Protein AF-A0A9N8VFS1-F1 (afdb_monomer_lite)

Secondary structure (DSSP, 8-state):
--B-SPPPPSS-TTTTTTTS-HHHHIIIIIIIIHHHHHHHHHHTTTSSHHHHS-BHHHHHHTGGGS-HHHHHHIIIIIHHHHHHHHHHHT------HHHHHHHHTTS-HHHHHHHHHHHSSHHHHHHHHHHHHTT--S-------S-HHHHHHHHHS-----PPPPPPPPP------PPPPPPS-PPEEEEEEEEEEEE-TTSSEEEEEEEEPPPB--TTSPPB--EEEEETTSHHHHHHHHSSS-SS-TT-EEEEEES--SEE-TTS-EEEE-TT-TT-EEEE-

pLDDT: mean 72.15, std 20.41, range [25.02, 94.31]

Sequence (285 aa):
MNNYQRIKLPYELNELEWVISFKTMYYHYNILHKNYEVKLLETLRGTEIMEQFPTLENLMENLEKLPEEIKDDVRFFGGGLINHNFFFAHLAKFESEQKERERAEKISPDLLNLIQEKFGSLEKLKKELVKSALKVQHAYYLDYGANRKEYVEKLLDISVKKNGLPPEKPEKLNDGLDDPKPVPGDKKVEKVAYIGMAYDETGKISKYATFSTPFLDVPGEPPSIRVFRVDKNHPRIKELLSEGKGKLKEGKKFTIRYGKVDKKSEKGIFNVLNENNSELEIKEV

Organism: NCBI:txid60492

Structure (mmCIF, N/CA/C/O backbone):
data_AF-A0A9N8VFS1-F1
#
_entry.id   AF-A0A9N8VFS1-F1
#
loop_
_atom_site.group_PDB
_atom_site.id
_atom_site.type_symbol
_atom_site.label_atom_id
_atom_site.label_alt_id
_atom_site.label_comp_id
_atom_site.label_asym_id
_atom_site.label_entity_id
_atom_site.label_seq_id
_atom_site.pdbx_PDB_ins_code
_atom_site.Cartn_x
_atom_site.Cartn_y
_atom_site.Cartn_z
_atom_site.occupancy
_atom_site.B_iso_or_equiv
_atom_site.auth_seq_id
_atom_site.auth_comp_id
_atom_site.auth_asym_id
_atom_site.auth_atom_id
_atom_site.pdbx_PDB_model_num
ATOM 1 N N . MET A 1 1 ? 20.723 -12.258 -3.726 1.00 47.56 1 MET A N 1
ATOM 2 C CA . MET A 1 1 ? 19.265 -12.508 -3.751 1.00 47.56 1 MET A CA 1
ATOM 3 C C . MET A 1 1 ? 18.641 -11.306 -4.415 1.00 47.56 1 MET A C 1
ATOM 5 O O . MET A 1 1 ? 18.834 -10.212 -3.898 1.00 47.56 1 MET A O 1
ATOM 9 N N . ASN A 1 2 ? 17.972 -11.501 -5.549 1.00 58.84 2 ASN A N 1
ATOM 10 C CA . ASN A 1 2 ? 17.364 -10.385 -6.257 1.00 58.84 2 ASN A CA 1
ATOM 11 C C . ASN A 1 2 ? 16.065 -9.986 -5.550 1.00 58.84 2 ASN A C 1
ATOM 13 O O . ASN A 1 2 ? 15.218 -10.851 -5.333 1.00 58.84 2 ASN A O 1
ATOM 17 N N . ASN A 1 3 ? 15.921 -8.725 -5.136 1.00 80.50 3 ASN A N 1
ATOM 18 C CA . ASN A 1 3 ? 14.786 -8.282 -4.313 1.00 80.50 3 ASN A CA 1
ATOM 19 C C . ASN A 1 3 ? 13.897 -7.294 -5.081 1.00 80.50 3 ASN A C 1
ATOM 21 O O . ASN A 1 3 ? 14.000 -6.084 -4.900 1.00 80.50 3 ASN A O 1
ATOM 25 N N . TYR A 1 4 ? 13.030 -7.844 -5.935 1.00 91.75 4 TYR A N 1
ATOM 26 C CA . TYR A 1 4 ? 12.049 -7.128 -6.764 1.00 91.75 4 TYR A CA 1
ATOM 27 C C . TYR A 1 4 ? 10.620 -7.472 -6.350 1.00 91.75 4 TYR A C 1
ATOM 29 O O . TYR A 1 4 ? 9.780 -7.820 -7.175 1.00 91.75 4 TYR A O 1
ATOM 37 N N . GLN A 1 5 ? 10.373 -7.449 -5.046 1.00 90.12 5 GLN A N 1
ATOM 38 C CA . GLN A 1 5 ? 9.119 -7.916 -4.477 1.00 90.12 5 GLN A CA 1
ATOM 39 C C . GLN A 1 5 ? 8.530 -6.908 -3.505 1.00 90.12 5 GLN A C 1
ATOM 41 O O . GLN A 1 5 ? 9.212 -6.032 -2.956 1.00 90.12 5 GLN A O 1
ATOM 46 N N . ARG A 1 6 ? 7.235 -7.065 -3.274 1.00 90.88 6 ARG A N 1
A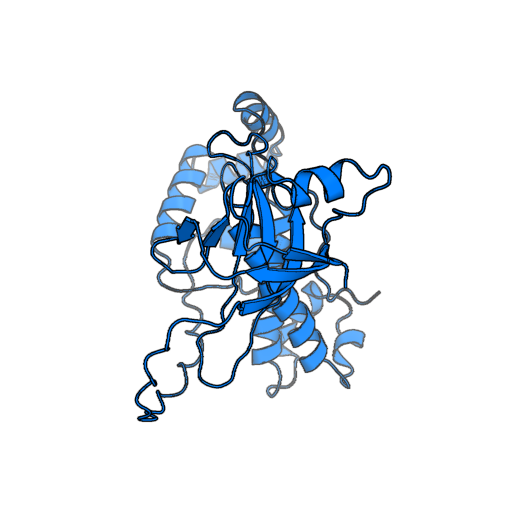TOM 47 C CA . ARG A 1 6 ? 6.522 -6.310 -2.249 1.00 90.88 6 ARG A CA 1
ATOM 48 C C . ARG A 1 6 ? 6.973 -6.751 -0.872 1.00 90.88 6 ARG A C 1
ATOM 50 O O . ARG A 1 6 ? 7.144 -7.943 -0.614 1.00 90.88 6 ARG A O 1
ATOM 57 N N . ILE A 1 7 ? 7.079 -5.803 0.049 1.00 92.06 7 ILE A N 1
ATOM 58 C CA . ILE A 1 7 ? 7.273 -6.147 1.454 1.00 92.06 7 ILE A CA 1
ATOM 59 C C . ILE A 1 7 ? 6.057 -6.898 1.990 1.00 92.06 7 ILE A C 1
ATOM 61 O O . ILE A 1 7 ? 4.910 -6.638 1.606 1.00 92.06 7 ILE A O 1
ATOM 65 N N . LYS A 1 8 ? 6.302 -7.793 2.944 1.00 89.38 8 LYS A N 1
ATOM 66 C CA . LYS A 1 8 ? 5.242 -8.302 3.810 1.00 89.38 8 LYS A CA 1
ATOM 67 C C . LYS A 1 8 ? 4.780 -7.165 4.723 1.00 89.38 8 LYS A C 1
ATOM 69 O O . LYS A 1 8 ? 5.616 -6.475 5.304 1.00 89.38 8 LYS A O 1
ATOM 74 N N . LEU A 1 9 ? 3.466 -6.979 4.851 1.00 85.44 9 LEU A N 1
ATOM 75 C CA . LEU A 1 9 ? 2.935 -5.992 5.789 1.00 85.44 9 LEU A CA 1
ATOM 76 C C . LEU A 1 9 ? 3.346 -6.348 7.230 1.00 85.44 9 LEU A C 1
ATOM 78 O O . LEU A 1 9 ? 3.260 -7.521 7.607 1.00 85.44 9 LEU A O 1
ATOM 82 N N . PRO A 1 10 ? 3.774 -5.363 8.042 1.00 86.44 10 PRO A N 1
ATOM 83 C CA . PRO A 1 10 ? 4.085 -5.579 9.454 1.00 86.44 10 PRO A CA 1
ATOM 84 C C . PRO A 1 10 ? 2.832 -5.592 10.352 1.00 86.44 10 PRO A C 1
ATOM 86 O O . PRO A 1 10 ? 2.957 -5.721 11.567 1.00 86.44 10 PRO A O 1
ATOM 89 N N . TYR A 1 11 ? 1.647 -5.447 9.759 1.00 82.56 11 TYR A N 1
ATOM 90 C CA . TYR A 1 11 ? 0.334 -5.390 10.400 1.00 82.56 11 TYR A CA 1
ATOM 91 C C . TYR A 1 11 ? -0.722 -6.028 9.485 1.00 82.56 11 TYR A C 1
ATOM 93 O O . TYR A 1 11 ? -0.504 -6.186 8.279 1.00 82.56 11 TYR A O 1
ATOM 101 N N . GLU A 1 12 ? -1.879 -6.371 10.043 1.00 79.19 12 GLU A N 1
ATOM 102 C CA . GLU A 1 12 ? -3.016 -6.879 9.269 1.00 79.19 12 GLU A CA 1
ATOM 103 C C . GLU A 1 12 ? -3.724 -5.747 8.504 1.00 79.19 12 GLU A C 1
ATOM 105 O O . GLU A 1 12 ? -3.691 -4.576 8.890 1.00 79.19 12 GLU A O 1
ATOM 110 N N . LEU A 1 13 ? -4.411 -6.083 7.408 1.00 70.50 13 LEU A N 1
ATOM 111 C CA . LEU A 1 13 ? -5.040 -5.096 6.511 1.00 70.50 13 LEU A CA 1
ATOM 112 C C . LEU A 1 13 ? -6.089 -4.200 7.192 1.00 70.50 13 LEU A C 1
ATOM 114 O O . LEU A 1 13 ? -6.367 -3.110 6.697 1.00 70.50 13 LEU A O 1
ATOM 118 N N . ASN A 1 14 ? -6.688 -4.657 8.291 1.00 71.81 14 ASN A N 1
ATOM 119 C CA . ASN A 1 14 ? -7.694 -3.927 9.064 1.00 71.81 14 ASN A CA 1
ATOM 120 C C . ASN A 1 14 ? -7.114 -3.187 10.282 1.00 71.81 14 ASN A C 1
ATOM 122 O O . ASN A 1 14 ? -7.846 -2.459 10.947 1.00 71.81 14 ASN A O 1
ATOM 126 N N . GLU A 1 15 ? -5.823 -3.329 10.596 1.00 77.69 15 GLU A N 1
ATOM 127 C CA . GLU A 1 15 ? -5.232 -2.667 11.770 1.00 77.69 15 GLU A CA 1
ATOM 128 C C . GLU A 1 15 ? -5.106 -1.142 11.604 1.00 77.69 15 GLU A C 1
ATOM 130 O O . GLU A 1 15 ? -4.845 -0.436 12.578 1.00 77.69 15 GLU A O 1
ATOM 135 N N . LEU A 1 16 ? -5.341 -0.613 10.398 1.00 78.31 16 LEU A N 1
ATOM 136 C CA . LEU A 1 16 ? -5.342 0.824 10.113 1.00 78.31 16 LEU A CA 1
ATOM 137 C C . LEU A 1 16 ? -6.749 1.442 10.015 1.00 78.31 16 LEU A C 1
ATOM 139 O O . LEU A 1 16 ? -6.833 2.636 9.739 1.00 78.31 16 LEU A O 1
ATOM 143 N N . GLU A 1 17 ? -7.833 0.688 10.268 1.00 69.50 17 GLU A N 1
ATOM 144 C CA . GLU A 1 17 ? -9.234 1.083 9.980 1.00 69.50 17 GLU A CA 1
ATOM 145 C C . GLU A 1 17 ? -9.625 2.463 10.527 1.00 69.50 17 GLU A C 1
ATOM 147 O O . GLU A 1 17 ? -10.426 3.170 9.920 1.00 69.50 17 GLU A O 1
ATOM 152 N N . TRP A 1 18 ? -9.034 2.874 11.653 1.00 73.88 18 TRP A N 1
ATOM 153 C CA . TRP A 1 18 ? -9.318 4.168 12.276 1.00 73.88 18 TRP A CA 1
ATOM 154 C C . TRP A 1 18 ? -8.910 5.373 11.412 1.00 73.88 18 TRP A C 1
ATOM 156 O O . TRP A 1 18 ? -9.464 6.458 11.569 1.00 73.88 18 TRP A O 1
ATOM 166 N N . VAL A 1 19 ? -7.959 5.184 10.491 1.00 75.38 19 VAL A N 1
ATOM 167 C CA . VAL A 1 19 ? -7.422 6.233 9.607 1.00 75.38 19 VAL A CA 1
ATOM 168 C C . VAL A 1 19 ? -7.561 5.854 8.129 1.00 75.38 19 VAL A C 1
ATOM 170 O O . VAL A 1 19 ? -7.865 6.705 7.294 1.00 75.38 19 VAL A O 1
ATOM 173 N N . ILE A 1 20 ? -7.359 4.580 7.787 1.00 75.06 20 ILE A N 1
ATOM 174 C CA . ILE A 1 20 ? -7.422 4.046 6.425 1.00 75.06 20 ILE A CA 1
ATOM 175 C C . ILE A 1 20 ? -8.312 2.807 6.431 1.00 75.06 20 ILE A C 1
ATOM 177 O O . ILE A 1 20 ? -7.970 1.794 7.032 1.00 75.06 20 ILE A O 1
ATOM 181 N N . SER A 1 21 ? -9.431 2.865 5.706 1.00 70.94 21 SER A N 1
ATOM 182 C CA . SER A 1 21 ? -10.356 1.728 5.638 1.00 70.94 21 SER A CA 1
ATOM 183 C C . SER A 1 21 ? -9.695 0.463 5.079 1.00 70.94 21 SER A C 1
ATOM 185 O O . SER A 1 21 ? -8.891 0.528 4.141 1.00 70.94 21 SER A O 1
ATOM 187 N N . PHE A 1 22 ? -10.135 -0.700 5.553 1.00 70.38 22 PHE A N 1
ATOM 188 C CA . PHE A 1 22 ? -9.735 -2.018 5.070 1.00 70.38 22 PHE A CA 1
ATOM 189 C C . PHE A 1 22 ? -9.937 -2.137 3.565 1.00 70.38 22 PHE A C 1
ATOM 191 O O . PHE A 1 22 ? -9.098 -2.697 2.867 1.00 70.38 22 PHE A O 1
ATOM 198 N N . LYS A 1 23 ? -11.032 -1.573 3.033 1.00 60.06 23 LYS A N 1
ATOM 199 C CA . LYS A 1 23 ? -11.277 -1.556 1.586 1.00 60.06 23 LYS A CA 1
ATOM 200 C C . LYS A 1 23 ? -10.118 -0.871 0.864 1.00 60.06 23 LYS A C 1
ATOM 202 O O . LYS A 1 23 ? -9.595 -1.431 -0.095 1.00 60.06 23 LYS A O 1
ATOM 207 N N . THR A 1 24 ? -9.715 0.313 1.323 1.00 75.50 24 THR A N 1
ATOM 208 C CA . THR A 1 24 ? -8.565 1.029 0.761 1.00 75.50 24 THR A CA 1
ATOM 209 C C . THR A 1 24 ? -7.305 0.184 0.879 1.00 75.50 24 THR A C 1
ATOM 211 O O . THR A 1 24 ? -6.662 -0.043 -0.138 1.00 75.50 24 THR A O 1
ATOM 214 N N . MET A 1 25 ? -7.002 -0.364 2.058 1.00 81.50 25 MET A N 1
ATOM 215 C CA . MET A 1 25 ? -5.817 -1.206 2.269 1.00 81.50 25 MET A CA 1
ATOM 216 C C . MET A 1 25 ? -5.791 -2.439 1.363 1.00 81.50 25 MET A C 1
ATOM 218 O O . MET A 1 25 ? -4.762 -2.744 0.763 1.00 81.50 25 MET A O 1
ATOM 222 N N . TYR A 1 26 ? -6.928 -3.112 1.191 1.00 74.00 26 TYR A N 1
ATOM 223 C CA . TYR A 1 26 ? -7.058 -4.261 0.306 1.00 74.00 26 TYR A CA 1
ATOM 224 C C . TYR A 1 26 ? -6.751 -3.886 -1.148 1.00 74.00 26 TYR A C 1
ATOM 226 O O . TYR A 1 26 ? -5.912 -4.527 -1.776 1.00 74.00 26 TYR A O 1
ATOM 234 N N . TYR A 1 27 ? -7.380 -2.838 -1.694 1.00 71.12 27 TYR A N 1
ATOM 235 C CA . TYR A 1 27 ? -7.100 -2.411 -3.072 1.00 71.12 27 TYR A CA 1
ATOM 236 C C . TYR A 1 27 ? -5.666 -1.900 -3.229 1.00 71.12 27 TYR A C 1
ATOM 238 O O . TYR A 1 27 ? -4.985 -2.235 -4.198 1.00 71.12 27 TYR A O 1
ATOM 246 N N . HIS A 1 28 ? -5.187 -1.116 -2.269 1.00 83.62 28 HIS A N 1
ATOM 247 C CA . HIS A 1 28 ? -3.886 -0.465 -2.338 1.00 83.62 28 HIS A CA 1
ATOM 248 C C . HIS A 1 28 ? -2.743 -1.482 -2.257 1.00 83.62 28 HIS A C 1
ATOM 250 O O . HIS A 1 28 ? -1.837 -1.447 -3.087 1.00 83.62 28 HIS A O 1
ATOM 256 N N . TYR A 1 29 ? -2.818 -2.442 -1.331 1.00 80.50 29 TYR A N 1
ATOM 257 C CA . TYR A 1 29 ? -1.792 -3.470 -1.163 1.00 80.50 29 TYR A CA 1
ATOM 258 C C . TYR A 1 29 ? -1.999 -4.687 -2.078 1.00 80.50 29 TYR A C 1
ATOM 260 O O . TYR A 1 29 ? -1.079 -5.078 -2.792 1.00 80.50 29 TYR A O 1
ATOM 268 N N . ASN A 1 30 ? -3.178 -5.316 -2.106 1.00 68.31 30 ASN A N 1
ATOM 269 C CA . ASN A 1 30 ? -3.348 -6.584 -2.836 1.00 68.31 30 ASN A CA 1
ATOM 270 C C . ASN A 1 30 ? -3.502 -6.415 -4.348 1.00 68.31 30 ASN A C 1
ATOM 272 O O . ASN A 1 30 ? -3.210 -7.363 -5.078 1.00 68.31 30 ASN A O 1
ATOM 276 N N . ILE A 1 31 ? -3.952 -5.244 -4.811 1.00 75.25 31 ILE A N 1
ATOM 277 C CA . ILE A 1 31 ? -4.207 -4.988 -6.233 1.00 75.25 31 ILE A CA 1
ATOM 278 C C . ILE A 1 31 ? -3.153 -4.045 -6.812 1.00 75.25 31 ILE A C 1
ATOM 280 O O . ILE A 1 31 ? -2.355 -4.480 -7.638 1.00 75.25 31 ILE A O 1
ATOM 284 N N . LEU A 1 32 ? -3.099 -2.786 -6.365 1.00 76.25 32 LEU A N 1
ATOM 285 C CA . LEU A 1 32 ? -2.216 -1.776 -6.965 1.00 76.25 32 LEU A CA 1
ATOM 286 C C . LEU A 1 32 ? -0.739 -2.108 -6.750 1.00 76.25 32 LEU A C 1
ATOM 288 O O . LEU A 1 32 ? 0.010 -2.233 -7.716 1.00 76.25 32 LEU A O 1
ATOM 292 N N . HIS A 1 33 ? -0.334 -2.329 -5.499 1.00 86.19 33 HIS A N 1
ATOM 293 C CA . HIS A 1 33 ? 1.044 -2.687 -5.183 1.00 86.19 33 HIS A CA 1
ATOM 294 C C . HIS A 1 33 ? 1.459 -3.971 -5.918 1.00 86.19 33 HIS A C 1
ATOM 296 O O . HIS A 1 33 ? 2.532 -4.011 -6.518 1.00 86.19 33 HIS A O 1
ATOM 302 N N . LYS A 1 34 ? 0.594 -5.003 -5.936 1.00 79.56 34 LYS A N 1
ATOM 303 C CA . LYS A 1 34 ? 0.847 -6.266 -6.660 1.00 79.56 34 LYS A CA 1
ATOM 304 C C . LYS A 1 34 ? 1.037 -6.055 -8.154 1.00 79.56 34 LYS A C 1
ATOM 306 O O . LYS A 1 34 ? 1.892 -6.698 -8.753 1.00 79.56 34 LYS A O 1
ATOM 311 N N . ASN A 1 35 ? 0.242 -5.175 -8.752 1.00 75.81 35 ASN A N 1
ATOM 312 C CA . ASN A 1 35 ? 0.361 -4.872 -10.167 1.00 75.81 35 ASN A CA 1
ATOM 313 C C . ASN A 1 35 ? 1.732 -4.266 -10.494 1.00 75.81 35 ASN A C 1
ATOM 315 O O . ASN A 1 35 ? 2.333 -4.680 -11.476 1.00 75.81 35 ASN A O 1
ATOM 319 N N . TYR A 1 36 ? 2.256 -3.364 -9.655 1.00 84.44 36 TYR A N 1
ATOM 320 C CA . TYR A 1 36 ? 3.605 -2.815 -9.837 1.00 84.44 36 TYR A CA 1
ATOM 321 C C . TYR A 1 36 ? 4.689 -3.901 -9.820 1.00 84.44 36 TYR A C 1
ATOM 323 O O . TYR A 1 36 ? 5.529 -3.934 -10.711 1.00 84.44 36 TYR A O 1
ATOM 331 N N . GLU A 1 37 ? 4.631 -4.825 -8.860 1.00 88.62 37 GLU A N 1
ATOM 3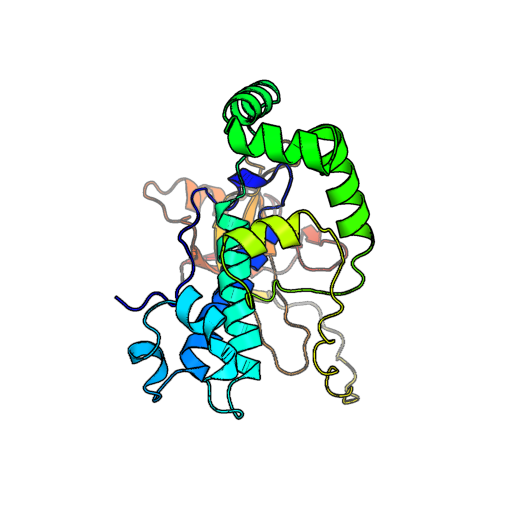32 C CA . GLU A 1 37 ? 5.545 -5.975 -8.783 1.00 88.62 37 GLU A CA 1
ATOM 333 C C . GLU A 1 37 ? 5.471 -6.863 -10.031 1.00 88.62 37 GLU A C 1
ATOM 335 O O . GLU A 1 37 ? 6.490 -7.127 -10.666 1.00 88.62 37 GLU A O 1
ATOM 340 N N . VAL A 1 38 ? 4.266 -7.297 -10.414 1.00 85.19 38 VAL A N 1
ATOM 341 C CA . VAL A 1 38 ? 4.074 -8.184 -11.571 1.00 85.19 38 VAL A CA 1
ATOM 342 C C . VAL A 1 38 ? 4.543 -7.512 -12.856 1.00 85.19 38 VAL A C 1
ATOM 344 O O . VAL A 1 38 ? 5.277 -8.128 -13.625 1.00 85.19 38 VAL A O 1
ATOM 347 N N . LYS A 1 39 ? 4.156 -6.252 -13.075 1.00 86.88 39 LYS A N 1
ATOM 348 C CA . LYS A 1 39 ? 4.501 -5.517 -14.291 1.00 86.88 39 LYS A CA 1
ATOM 349 C C . LYS A 1 39 ? 5.992 -5.232 -14.387 1.00 86.88 39 LYS A C 1
ATOM 351 O O . LYS A 1 39 ? 6.557 -5.444 -15.450 1.00 86.88 39 LYS A O 1
ATOM 356 N N . LEU A 1 40 ? 6.648 -4.875 -13.281 1.00 93.50 40 LEU A N 1
ATOM 357 C CA . LEU A 1 40 ? 8.102 -4.725 -13.263 1.00 93.50 40 LEU A CA 1
ATOM 358 C C . LEU A 1 40 ? 8.804 -6.037 -13.643 1.00 93.50 40 LEU A C 1
ATOM 360 O O . LEU A 1 40 ? 9.684 -6.042 -14.497 1.00 93.50 40 LEU A O 1
ATOM 364 N N . LEU A 1 41 ? 8.401 -7.162 -13.047 1.00 92.19 41 LEU A N 1
ATOM 365 C CA . LEU A 1 41 ? 8.986 -8.470 -13.363 1.00 92.19 41 LEU A CA 1
ATOM 366 C C . LEU A 1 41 ? 8.702 -8.916 -14.806 1.00 92.19 41 LEU A C 1
ATOM 368 O O . LEU A 1 41 ? 9.506 -9.643 -15.387 1.00 92.19 41 LEU A O 1
ATOM 372 N N . GLU A 1 42 ? 7.567 -8.516 -15.386 1.00 92.62 42 GLU A N 1
ATOM 373 C CA . GLU A 1 42 ? 7.267 -8.709 -16.809 1.00 92.62 42 GLU A CA 1
ATOM 374 C C . GLU A 1 42 ? 8.211 -7.888 -17.693 1.00 92.62 42 GLU A C 1
ATOM 376 O O . GLU A 1 42 ? 8.824 -8.469 -18.586 1.00 92.62 42 GLU A O 1
ATOM 381 N N . THR A 1 43 ? 8.391 -6.594 -17.407 1.00 91.81 43 THR A N 1
ATOM 382 C CA . THR A 1 43 ? 9.304 -5.699 -18.141 1.00 91.81 43 THR A CA 1
ATOM 383 C C . THR A 1 43 ? 10.751 -6.198 -18.111 1.00 91.81 43 THR A C 1
ATOM 385 O O . THR A 1 43 ? 11.457 -6.116 -19.110 1.00 91.81 43 THR A O 1
ATOM 388 N N . LEU A 1 44 ? 11.204 -6.746 -16.980 1.00 94.31 44 LEU A N 1
ATOM 389 C CA . LEU A 1 44 ? 12.582 -7.223 -16.811 1.00 94.31 44 LEU A CA 1
ATOM 390 C C . LEU A 1 44 ? 12.815 -8.649 -17.346 1.00 94.31 44 LEU A C 1
ATOM 392 O O . LEU A 1 44 ? 13.956 -9.126 -17.368 1.00 94.31 44 LEU A O 1
ATOM 396 N N . ARG A 1 45 ? 11.763 -9.366 -17.754 1.00 93.06 45 ARG A N 1
ATOM 397 C CA . ARG A 1 45 ? 11.857 -10.780 -18.140 1.00 93.06 45 ARG A CA 1
ATOM 398 C C . ARG A 1 45 ? 12.706 -10.957 -19.398 1.00 93.06 45 ARG A C 1
ATOM 400 O O . ARG A 1 45 ? 12.449 -10.337 -20.420 1.00 93.06 45 ARG A O 1
ATOM 407 N N . GLY A 1 46 ? 13.672 -11.873 -19.338 1.00 90.00 46 GLY A N 1
ATOM 408 C CA . GLY A 1 46 ? 14.562 -12.160 -20.469 1.00 90.00 46 GLY A CA 1
ATOM 409 C C . GLY A 1 46 ? 15.679 -11.131 -20.659 1.00 90.00 46 GLY A C 1
ATOM 410 O O . GLY A 1 46 ? 16.392 -11.205 -21.653 1.00 90.00 46 GLY A O 1
ATOM 411 N N . THR A 1 47 ? 15.845 -10.201 -19.714 1.00 92.31 47 THR A N 1
ATOM 412 C CA . THR A 1 47 ? 16.962 -9.250 -19.672 1.00 92.31 47 THR A CA 1
ATOM 413 C C . THR A 1 47 ? 17.988 -9.663 -18.612 1.00 92.31 47 THR A C 1
ATOM 415 O O . THR A 1 47 ? 17.651 -10.353 -17.650 1.00 92.31 47 THR A O 1
ATOM 418 N N . GLU A 1 48 ? 19.224 -9.178 -18.734 1.00 93.88 48 GLU A N 1
ATOM 419 C CA . GLU A 1 48 ? 20.283 -9.347 -17.719 1.00 93.88 48 GLU A CA 1
ATOM 420 C C . GLU A 1 48 ? 20.194 -8.304 -16.584 1.00 93.88 48 GLU A C 1
ATOM 422 O O . GLU A 1 48 ? 21.022 -8.269 -15.675 1.00 93.88 48 GLU A O 1
ATOM 427 N N . ILE A 1 49 ? 19.184 -7.429 -16.604 1.00 94.06 49 ILE A N 1
ATOM 428 C CA . ILE A 1 49 ? 19.104 -6.255 -15.720 1.00 94.06 49 ILE A CA 1
ATOM 429 C C . ILE A 1 49 ? 18.999 -6.657 -14.254 1.00 94.06 49 ILE A C 1
ATOM 431 O O . ILE A 1 49 ? 19.640 -6.045 -13.406 1.00 94.06 49 ILE A O 1
ATOM 435 N N . MET A 1 50 ? 18.233 -7.704 -13.940 1.00 92.38 50 MET A N 1
ATOM 436 C CA . MET A 1 50 ? 18.122 -8.184 -12.558 1.00 92.38 50 MET A CA 1
ATOM 437 C C . MET A 1 50 ? 19.440 -8.763 -12.024 1.00 92.38 50 MET A C 1
ATOM 439 O O . MET A 1 50 ? 19.605 -8.858 -10.812 1.00 92.38 50 MET A O 1
ATOM 443 N N . GLU A 1 51 ? 20.363 -9.175 -12.896 1.00 92.38 51 GLU A N 1
ATOM 444 C CA . GLU A 1 51 ? 21.698 -9.642 -12.505 1.00 92.38 51 GLU A CA 1
ATOM 445 C C . GLU A 1 51 ? 22.662 -8.465 -12.329 1.00 92.38 51 GLU A C 1
ATOM 447 O O . GLU A 1 51 ? 23.422 -8.431 -11.361 1.00 92.38 51 GLU A O 1
ATOM 452 N N . GLN A 1 52 ? 22.586 -7.473 -13.223 1.00 94.00 52 GLN A N 1
ATOM 453 C CA . GLN A 1 52 ? 23.393 -6.249 -13.162 1.00 94.00 52 GLN A CA 1
ATOM 454 C C . GLN A 1 52 ? 23.017 -5.360 -11.970 1.00 94.00 52 GLN A C 1
ATOM 456 O O . GLN A 1 52 ? 23.889 -4.775 -11.328 1.00 94.00 52 GLN A O 1
ATOM 461 N N . PHE A 1 53 ? 21.724 -5.290 -11.657 1.00 94.31 53 PHE A N 1
ATOM 462 C CA . PHE A 1 53 ? 21.168 -4.536 -10.543 1.00 94.31 53 PHE A CA 1
ATOM 463 C C . PHE A 1 53 ? 20.402 -5.517 -9.646 1.00 94.31 53 PHE A C 1
ATOM 465 O O . PHE A 1 53 ? 19.249 -5.841 -9.919 1.00 94.31 53 PHE A O 1
ATOM 472 N N . PRO A 1 54 ? 21.008 -6.057 -8.579 1.00 90.00 54 PRO A N 1
ATOM 473 C CA . PRO A 1 54 ? 20.382 -7.130 -7.808 1.00 90.00 54 PRO A CA 1
ATOM 474 C C . PRO A 1 54 ? 19.234 -6.650 -6.907 1.00 90.00 54 PRO A C 1
ATOM 476 O O . PRO A 1 54 ? 18.438 -7.458 -6.439 1.00 90.00 54 PRO A O 1
ATOM 4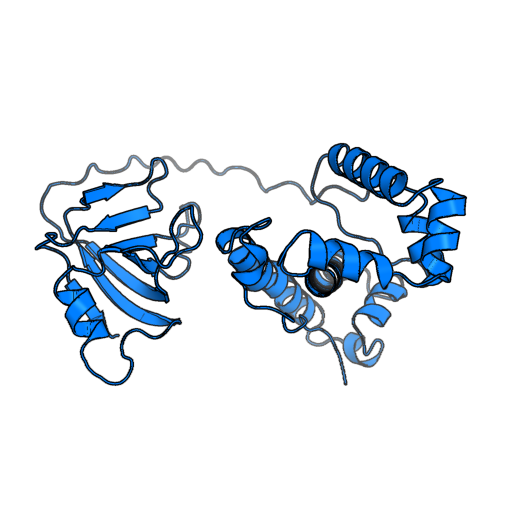79 N N . THR A 1 55 ? 19.103 -5.355 -6.620 1.00 93.19 55 THR A N 1
ATOM 480 C CA . THR A 1 55 ? 18.023 -4.853 -5.754 1.00 93.19 55 THR A CA 1
ATOM 481 C C . THR A 1 55 ? 17.185 -3.800 -6.451 1.00 93.19 55 THR A C 1
ATOM 483 O O . THR A 1 55 ? 17.677 -3.087 -7.325 1.00 93.19 55 THR A O 1
ATOM 486 N N . LEU A 1 56 ? 15.922 -3.681 -6.030 1.00 92.56 56 LEU A N 1
ATOM 487 C CA . LEU A 1 56 ? 15.024 -2.641 -6.515 1.00 92.56 56 LEU A CA 1
ATOM 488 C C . LEU A 1 56 ? 15.623 -1.245 -6.318 1.00 92.56 56 LEU A C 1
ATOM 490 O O . LEU A 1 56 ? 15.607 -0.449 -7.245 1.00 92.56 56 LEU A O 1
ATOM 494 N N . GLU A 1 57 ? 16.206 -0.956 -5.155 1.00 90.88 57 GLU A N 1
ATOM 495 C CA . GLU A 1 57 ? 16.867 0.325 -4.881 1.00 90.88 57 GLU A CA 1
ATOM 496 C C . GLU A 1 57 ? 18.005 0.582 -5.870 1.00 90.88 57 GLU A C 1
ATOM 498 O O . GLU A 1 57 ? 18.088 1.657 -6.458 1.00 90.88 57 GLU A O 1
ATOM 503 N N . ASN A 1 58 ? 18.844 -0.429 -6.107 1.00 92.19 58 ASN A N 1
ATOM 504 C CA . ASN A 1 58 ? 19.964 -0.309 -7.023 1.00 92.19 58 ASN A CA 1
ATOM 505 C C . ASN A 1 58 ? 19.496 -0.099 -8.472 1.00 92.19 58 ASN A C 1
ATOM 507 O O . ASN A 1 58 ? 20.093 0.707 -9.180 1.00 92.19 58 ASN A O 1
ATOM 511 N N . LEU A 1 59 ? 18.403 -0.743 -8.894 1.00 93.56 59 LEU A N 1
ATOM 512 C CA . LEU A 1 59 ? 17.777 -0.486 -10.193 1.00 93.56 59 LEU A CA 1
ATOM 513 C C . LEU A 1 59 ? 17.261 0.954 -10.298 1.00 93.56 59 LEU A C 1
ATOM 515 O O . LEU A 1 59 ? 17.545 1.642 -11.278 1.00 93.56 59 LEU A O 1
ATOM 519 N N . MET A 1 60 ? 16.539 1.425 -9.278 1.00 91.75 60 MET A N 1
ATOM 520 C CA . MET A 1 60 ? 15.936 2.761 -9.273 1.00 91.75 60 MET A CA 1
ATOM 521 C C . MET A 1 60 ? 16.978 3.889 -9.228 1.00 91.75 60 MET A C 1
ATOM 523 O O . MET A 1 60 ? 16.752 4.949 -9.805 1.00 91.75 60 MET A O 1
ATOM 527 N N . GLU A 1 61 ? 18.138 3.667 -8.608 1.00 89.56 61 GLU A N 1
ATOM 528 C CA . GLU A 1 61 ? 19.269 4.609 -8.628 1.00 89.56 61 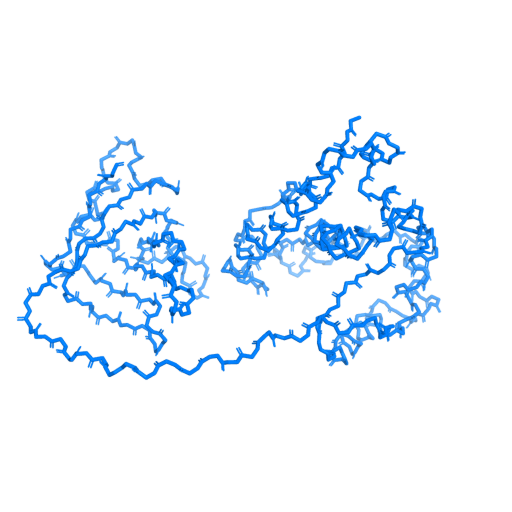GLU A CA 1
ATOM 529 C C . GLU A 1 61 ? 19.989 4.658 -9.987 1.00 89.56 61 GLU A C 1
ATOM 531 O O . GLU A 1 61 ? 20.727 5.601 -10.272 1.00 89.56 61 GLU A O 1
ATOM 536 N N . ASN A 1 62 ? 19.796 3.643 -10.835 1.00 91.31 62 ASN A N 1
ATOM 537 C CA . ASN A 1 62 ? 20.528 3.462 -12.087 1.00 91.31 62 ASN A CA 1
ATOM 538 C C . ASN A 1 62 ? 19.613 3.454 -13.323 1.00 91.31 62 ASN A C 1
ATOM 540 O O . ASN A 1 62 ? 20.012 2.931 -14.362 1.00 91.31 62 ASN A O 1
ATOM 544 N N . LEU A 1 63 ? 18.428 4.076 -13.247 1.00 88.44 63 LEU A N 1
ATOM 545 C CA . LEU A 1 63 ? 17.468 4.154 -14.362 1.00 88.44 63 LEU A CA 1
ATOM 546 C C . LEU A 1 63 ? 18.099 4.645 -15.673 1.00 88.44 63 LEU A C 1
ATOM 548 O O . LEU A 1 63 ? 17.774 4.139 -16.742 1.00 88.44 63 LEU A O 1
ATOM 552 N N . GLU A 1 64 ? 19.038 5.591 -15.607 1.00 89.81 64 GLU A N 1
ATOM 553 C CA . GLU A 1 64 ? 19.689 6.143 -16.803 1.00 89.81 64 GLU A CA 1
ATOM 554 C C . GLU A 1 64 ? 20.635 5.166 -17.511 1.00 89.81 64 GLU A C 1
ATOM 556 O O . GLU A 1 64 ? 20.990 5.390 -18.666 1.00 89.81 64 GLU A O 1
ATOM 561 N N . LYS A 1 65 ? 21.020 4.069 -16.849 1.00 91.75 65 LYS A N 1
ATOM 562 C CA . LYS A 1 65 ? 21.827 2.994 -17.443 1.00 91.75 65 LYS A CA 1
ATOM 563 C C . LYS A 1 65 ? 20.975 1.945 -18.163 1.00 91.75 65 LYS A C 1
ATOM 565 O O . LYS A 1 65 ? 21.537 1.027 -18.754 1.00 91.75 65 LYS A O 1
ATOM 570 N N . LEU A 1 66 ? 19.647 2.045 -18.082 1.00 92.69 66 LEU A N 1
ATOM 571 C CA . LEU A 1 66 ? 18.734 1.097 -18.712 1.00 92.69 66 LEU A CA 1
ATOM 572 C C . LEU A 1 66 ? 18.532 1.418 -20.198 1.00 92.69 66 LEU A C 1
ATOM 574 O O . LEU A 1 66 ? 18.586 2.594 -20.572 1.00 92.69 66 LEU A O 1
ATOM 578 N N . PRO A 1 67 ? 18.251 0.399 -21.033 1.00 94.06 67 PRO A N 1
ATOM 579 C CA . PRO A 1 67 ? 17.796 0.606 -22.402 1.00 94.06 67 PRO A CA 1
ATOM 580 C C . PRO A 1 67 ? 16.586 1.539 -22.439 1.00 94.06 67 PRO A C 1
ATOM 582 O O . PRO A 1 67 ? 15.692 1.447 -21.591 1.00 94.06 67 PRO A O 1
ATOM 585 N N . GLU A 1 68 ? 16.561 2.440 -23.417 1.00 92.88 68 GLU A N 1
ATOM 586 C CA . GLU A 1 68 ? 15.538 3.482 -23.512 1.00 92.88 68 GLU A CA 1
ATOM 587 C C . GLU A 1 68 ? 14.133 2.878 -23.658 1.00 92.88 68 GLU A C 1
ATOM 589 O O . GLU A 1 68 ? 13.168 3.402 -23.109 1.00 92.88 68 GLU A O 1
ATOM 594 N N . GLU A 1 69 ? 14.033 1.712 -24.299 1.00 92.75 69 GLU A N 1
ATOM 595 C CA . GLU A 1 69 ? 12.783 1.016 -24.611 1.00 92.75 69 GLU A CA 1
ATOM 596 C C . GLU A 1 69 ? 12.009 0.546 -23.374 1.00 92.75 69 GLU A C 1
ATOM 598 O O . GLU A 1 69 ? 10.797 0.366 -23.444 1.00 92.75 69 GLU A O 1
ATOM 603 N N . ILE A 1 70 ? 12.691 0.332 -22.246 1.00 91.38 70 ILE A N 1
ATOM 604 C CA . ILE A 1 70 ? 12.073 -0.148 -20.999 1.00 91.38 70 ILE A CA 1
ATOM 605 C C . ILE A 1 70 ? 12.169 0.873 -19.866 1.00 91.38 70 ILE A C 1
ATOM 607 O O . ILE A 1 70 ? 11.614 0.651 -18.789 1.00 91.38 70 ILE A O 1
ATOM 611 N N . LYS A 1 71 ? 12.920 1.961 -20.067 1.00 89.50 71 LYS A N 1
ATOM 612 C CA . LYS A 1 71 ? 13.284 2.905 -19.007 1.00 89.50 71 LYS A CA 1
ATOM 613 C C . LYS A 1 71 ? 12.047 3.504 -18.343 1.00 89.50 71 LYS A C 1
ATOM 615 O O . LYS A 1 71 ? 11.992 3.573 -17.116 1.00 89.50 71 LYS A O 1
ATOM 620 N N . ASP A 1 72 ? 11.042 3.876 -19.131 1.00 84.56 72 ASP A N 1
ATOM 621 C CA . ASP A 1 72 ? 9.792 4.442 -18.618 1.00 84.56 72 ASP A CA 1
ATOM 622 C C . ASP A 1 72 ? 8.937 3.420 -17.866 1.00 84.56 72 ASP A C 1
ATOM 624 O O . ASP A 1 72 ? 8.428 3.730 -16.787 1.00 84.56 72 ASP A O 1
ATOM 628 N N . ASP A 1 73 ? 8.849 2.186 -18.361 1.00 86.88 73 ASP A N 1
ATOM 629 C CA . ASP A 1 73 ? 8.136 1.108 -17.672 1.00 86.88 73 ASP A CA 1
ATOM 630 C C . ASP A 1 73 ? 8.815 0.754 -16.345 1.00 86.88 73 ASP A C 1
ATOM 632 O O . ASP A 1 73 ? 8.151 0.632 -15.314 1.00 86.88 73 ASP A O 1
ATOM 636 N N . VAL A 1 74 ? 10.147 0.650 -16.325 1.00 91.00 74 VAL A N 1
ATOM 637 C CA . VAL A 1 74 ? 10.899 0.409 -15.087 1.00 91.00 74 VAL A CA 1
ATOM 638 C C . VAL A 1 74 ? 10.748 1.586 -14.126 1.00 91.00 74 VAL A C 1
ATOM 640 O O . VAL A 1 74 ? 10.513 1.374 -12.936 1.00 91.00 74 VAL A O 1
ATOM 643 N N . ARG A 1 75 ? 10.809 2.827 -14.618 1.00 88.62 75 ARG A N 1
ATOM 644 C CA . ARG A 1 75 ? 10.572 4.027 -13.806 1.00 88.62 75 ARG A CA 1
ATOM 645 C C . ARG A 1 75 ? 9.175 4.004 -13.186 1.00 88.62 75 ARG A C 1
ATOM 647 O O . ARG A 1 75 ? 9.041 4.248 -11.987 1.00 88.62 75 ARG A O 1
ATOM 654 N N . PHE A 1 76 ? 8.148 3.681 -13.967 1.00 82.81 76 PHE A N 1
ATOM 655 C CA . PHE A 1 76 ? 6.761 3.670 -13.513 1.00 82.81 76 PHE A CA 1
ATOM 656 C C . PHE A 1 76 ? 6.465 2.503 -12.563 1.00 82.81 76 PHE A C 1
ATOM 658 O O . PHE A 1 76 ? 5.991 2.719 -11.444 1.00 82.81 76 PHE A O 1
ATOM 665 N N . PHE A 1 77 ? 6.759 1.267 -12.968 1.00 88.31 77 PHE A N 1
ATOM 666 C CA . PHE A 1 77 ? 6.445 0.081 -12.174 1.00 88.31 77 PHE A CA 1
ATOM 667 C C . PHE A 1 77 ? 7.414 -0.114 -11.006 1.00 88.31 77 PHE A C 1
ATOM 669 O O . PHE A 1 77 ? 6.976 -0.397 -9.890 1.00 88.31 77 PHE A O 1
ATOM 676 N N . GLY A 1 78 ? 8.709 0.115 -11.221 1.00 91.06 78 GLY A N 1
ATOM 677 C CA . GLY A 1 78 ? 9.726 0.092 -10.170 1.00 91.06 78 GLY A CA 1
ATOM 678 C C . GLY A 1 78 ? 9.535 1.217 -9.161 1.00 91.06 78 GLY A C 1
ATOM 679 O O . GLY A 1 78 ? 9.515 0.957 -7.957 1.00 91.06 78 GLY A O 1
ATOM 680 N N . GLY A 1 79 ? 9.269 2.438 -9.639 1.00 86.25 79 GLY A N 1
ATOM 681 C CA . GLY A 1 79 ? 8.909 3.579 -8.797 1.00 86.25 79 GLY A CA 1
ATOM 682 C C . GLY A 1 79 ? 7.640 3.317 -7.988 1.00 86.25 79 GLY A C 1
ATOM 683 O O . GLY A 1 79 ? 7.603 3.559 -6.782 1.00 86.25 79 GLY A O 1
ATOM 684 N N . GLY A 1 80 ? 6.601 2.761 -8.614 1.00 83.31 80 GLY A N 1
ATOM 685 C CA . GLY A 1 80 ? 5.385 2.342 -7.920 1.00 83.31 80 GLY A CA 1
ATOM 686 C C . GLY A 1 80 ? 5.672 1.333 -6.807 1.00 83.31 80 GLY A C 1
ATOM 687 O O . GLY A 1 80 ? 5.240 1.539 -5.672 1.00 83.31 80 GLY A O 1
ATOM 688 N N . LEU A 1 81 ? 6.449 0.289 -7.096 1.00 89.94 81 LEU A N 1
ATOM 689 C CA . LEU A 1 81 ? 6.796 -0.760 -6.138 1.00 89.94 81 LEU A CA 1
ATOM 690 C C . LEU A 1 81 ? 7.570 -0.213 -4.929 1.00 89.94 81 LEU A C 1
ATOM 692 O O . LEU A 1 81 ? 7.162 -0.431 -3.787 1.00 89.94 81 LEU A O 1
ATOM 696 N N . ILE A 1 82 ? 8.650 0.540 -5.158 1.00 91.88 82 ILE A N 1
ATOM 697 C CA . ILE A 1 82 ? 9.494 1.051 -4.068 1.00 91.88 82 ILE A CA 1
ATOM 698 C C . ILE A 1 82 ? 8.747 2.073 -3.197 1.00 91.88 82 ILE A C 1
ATOM 700 O O . ILE A 1 82 ? 8.856 2.037 -1.972 1.00 91.88 82 ILE A O 1
ATOM 704 N N . ASN A 1 83 ? 7.905 2.919 -3.801 1.00 86.44 83 ASN A N 1
ATOM 705 C CA . ASN A 1 83 ? 7.114 3.911 -3.071 1.00 86.44 83 ASN A CA 1
ATOM 706 C C . ASN A 1 83 ? 6.058 3.267 -2.178 1.00 86.44 83 ASN A C 1
ATOM 708 O O . ASN A 1 83 ? 5.842 3.712 -1.053 1.00 86.44 83 ASN A O 1
ATOM 712 N N . HIS A 1 84 ? 5.411 2.205 -2.655 1.00 91.06 84 HIS A N 1
ATOM 713 C CA . HIS A 1 84 ? 4.431 1.476 -1.859 1.00 91.06 84 HIS A CA 1
ATOM 714 C C . HIS A 1 84 ? 5.107 0.658 -0.757 1.00 91.06 84 HIS A C 1
ATOM 716 O O . HIS A 1 84 ? 4.618 0.658 0.372 1.00 91.06 84 HIS A O 1
ATOM 722 N N . ASN A 1 85 ? 6.260 0.042 -1.035 1.00 92.81 85 ASN A N 1
ATOM 723 C CA . ASN A 1 85 ? 7.096 -0.570 -0.002 1.00 92.81 85 ASN A CA 1
ATOM 724 C C . ASN A 1 85 ? 7.437 0.443 1.100 1.00 92.81 85 ASN A C 1
ATOM 726 O O . ASN A 1 85 ? 7.236 0.157 2.281 1.00 92.81 85 ASN A O 1
ATOM 730 N N . PHE A 1 86 ? 7.875 1.646 0.722 1.00 90.88 86 PHE A N 1
ATOM 731 C CA . PHE A 1 86 ? 8.151 2.719 1.671 1.00 90.88 86 PHE A CA 1
ATOM 732 C C . PHE A 1 86 ? 6.893 3.128 2.448 1.00 90.88 86 PHE A C 1
ATOM 734 O O . PHE A 1 86 ? 6.929 3.157 3.675 1.00 90.88 86 PHE A O 1
ATOM 741 N N . PHE A 1 87 ? 5.772 3.381 1.770 1.00 92.00 87 PHE A N 1
ATOM 742 C CA . PHE A 1 87 ? 4.509 3.762 2.405 1.00 92.00 87 PHE A CA 1
ATOM 743 C C . PHE A 1 87 ? 4.076 2.737 3.457 1.00 92.00 87 PHE A C 1
ATOM 745 O O . PHE A 1 87 ? 3.927 3.085 4.625 1.00 92.00 87 PHE A O 1
ATOM 752 N N . PHE A 1 88 ? 3.952 1.461 3.086 1.00 93.06 88 PHE A N 1
ATOM 753 C CA . PHE A 1 88 ? 3.459 0.432 3.999 1.00 93.06 88 PHE A CA 1
ATOM 754 C C . PHE A 1 88 ? 4.416 0.144 5.164 1.00 93.06 88 PHE A C 1
ATOM 756 O O . PHE A 1 88 ? 3.948 -0.149 6.265 1.00 93.06 88 PHE A O 1
ATOM 763 N N . ALA A 1 89 ? 5.733 0.271 4.968 1.00 91.81 89 ALA A N 1
ATOM 764 C CA . ALA A 1 89 ? 6.714 0.093 6.041 1.00 91.81 89 ALA A CA 1
ATOM 765 C C . ALA A 1 89 ? 6.625 1.170 7.137 1.00 91.81 89 ALA A C 1
ATOM 767 O O . ALA A 1 89 ? 7.051 0.918 8.262 1.00 91.81 89 ALA A O 1
ATOM 768 N N . HIS A 1 90 ? 6.085 2.353 6.820 1.00 89.25 90 HIS A N 1
ATOM 769 C CA . HIS A 1 90 ? 6.080 3.516 7.715 1.00 89.25 90 HIS A CA 1
ATOM 770 C C . HIS A 1 90 ? 4.701 3.853 8.293 1.00 89.25 90 HIS A C 1
ATOM 772 O O . HIS A 1 90 ? 4.542 4.891 8.936 1.00 89.25 90 HIS A O 1
ATOM 778 N N . LEU A 1 91 ? 3.706 2.986 8.104 1.00 88.94 91 LEU A N 1
ATOM 779 C CA . LEU A 1 91 ? 2.432 3.096 8.810 1.00 88.94 91 LEU A CA 1
ATOM 780 C C . LEU A 1 91 ? 2.465 2.272 10.093 1.00 88.94 91 LEU A C 1
ATOM 782 O O . LEU A 1 91 ? 3.129 1.242 10.188 1.00 88.94 91 LEU A O 1
ATOM 786 N N . ALA A 1 92 ? 1.701 2.719 11.078 1.00 84.19 92 ALA A N 1
ATOM 787 C CA . ALA A 1 92 ? 1.474 1.992 12.310 1.00 84.19 92 ALA A CA 1
ATOM 788 C C . ALA A 1 92 ? -0.000 2.096 12.681 1.00 84.19 92 ALA A C 1
ATOM 790 O O . ALA A 1 92 ? -0.649 3.111 12.414 1.00 84.19 92 ALA A O 1
ATOM 791 N N . LYS A 1 93 ? -0.519 1.051 13.326 1.00 80.69 93 LYS A N 1
ATOM 792 C CA . LYS A 1 93 ? -1.865 1.094 13.885 1.00 80.69 93 LYS A CA 1
ATOM 793 C C . LYS A 1 93 ? -1.972 2.185 14.936 1.00 80.69 93 LYS A C 1
ATOM 795 O O . LYS A 1 93 ? -1.089 2.340 15.792 1.00 80.69 93 LYS A O 1
ATOM 800 N N . PHE A 1 94 ? -3.080 2.908 14.893 1.00 73.25 94 PHE A N 1
ATOM 801 C CA . PHE A 1 94 ? -3.442 3.749 16.012 1.00 73.25 94 PHE A CA 1
ATOM 802 C C . PHE A 1 94 ? -3.931 2.862 17.158 1.00 73.25 94 PHE A C 1
ATOM 804 O O . PHE A 1 94 ? -4.828 2.043 16.976 1.00 73.25 94 PHE A O 1
ATOM 811 N N . GLU A 1 95 ? -3.332 3.028 18.335 1.00 70.69 95 GLU A N 1
ATOM 812 C CA . GLU A 1 95 ? -3.727 2.288 19.541 1.00 70.69 95 GLU A CA 1
ATOM 813 C C . GLU A 1 95 ? -4.395 3.223 20.550 1.00 70.69 95 GLU A C 1
ATOM 815 O O . GLU A 1 95 ? -5.503 2.968 21.016 1.00 70.69 95 GLU A O 1
ATOM 820 N N . SER A 1 96 ? -3.714 4.316 20.893 1.00 74.06 96 SER A N 1
ATOM 821 C CA . SER A 1 96 ? -4.198 5.366 21.784 1.00 74.06 96 SER A CA 1
ATOM 822 C C . SER A 1 96 ? -3.322 6.610 21.650 1.00 74.06 96 SER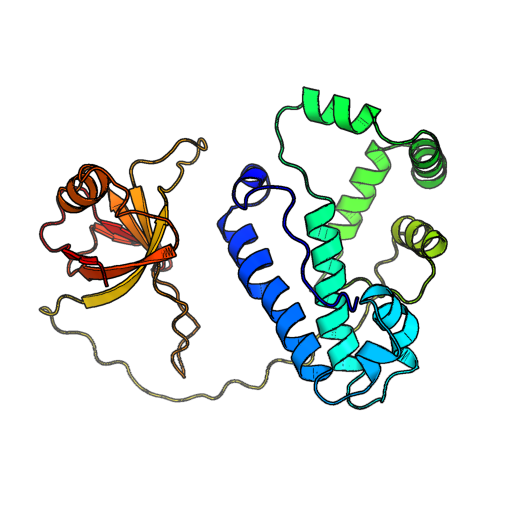 A C 1
ATOM 824 O O . SER A 1 96 ? -2.173 6.527 21.209 1.00 74.06 96 SER A O 1
ATOM 826 N N . GLU A 1 97 ? -3.810 7.763 22.109 1.00 75.31 97 GLU A N 1
ATOM 827 C CA . GLU A 1 97 ? -2.986 8.978 22.154 1.00 75.31 97 GLU A CA 1
ATOM 828 C C . GLU A 1 97 ? -1.721 8.808 23.003 1.00 75.31 97 GLU A C 1
ATOM 830 O O . GLU A 1 97 ? -0.681 9.387 22.698 1.00 75.31 97 GLU A O 1
ATOM 835 N N . GLN A 1 98 ? -1.795 8.014 24.075 1.00 79.12 98 GLN A N 1
ATOM 836 C CA . GLN A 1 98 ? -0.633 7.721 24.907 1.00 79.12 98 GLN A CA 1
ATOM 837 C C . GLN A 1 98 ? 0.428 6.959 24.109 1.00 79.12 98 GLN A C 1
ATOM 839 O O . GLN A 1 98 ? 1.601 7.315 24.165 1.00 79.12 98 GLN A O 1
ATOM 844 N N . LYS A 1 99 ? 0.019 5.963 23.317 1.00 80.12 99 LYS A N 1
ATOM 845 C CA . LYS A 1 99 ? 0.931 5.205 22.454 1.00 80.12 99 LYS A CA 1
ATOM 846 C C . LYS A 1 99 ? 1.537 6.062 21.349 1.00 80.12 99 LYS A C 1
ATOM 848 O O . LYS A 1 99 ? 2.706 5.876 21.024 1.00 80.12 99 LYS A O 1
ATOM 853 N N . GLU A 1 100 ? 0.793 7.028 20.816 1.00 77.62 100 GLU A N 1
ATOM 854 C CA . GLU A 1 100 ? 1.361 8.012 19.888 1.00 77.62 100 GLU A CA 1
ATOM 855 C C . GLU A 1 100 ? 2.412 8.906 20.554 1.00 77.62 100 GLU A C 1
ATOM 857 O O . GLU A 1 100 ? 3.463 9.158 19.963 1.00 77.62 100 GLU A O 1
ATOM 862 N N . ARG A 1 101 ? 2.182 9.343 21.800 1.00 79.94 101 ARG A N 1
ATOM 863 C CA . ARG A 1 101 ? 3.178 10.106 22.571 1.00 79.94 101 ARG A CA 1
ATOM 864 C C . ARG A 1 101 ? 4.439 9.279 22.835 1.00 79.94 101 ARG A C 1
ATOM 866 O O . ARG A 1 101 ? 5.531 9.735 22.515 1.00 79.94 101 ARG A O 1
ATOM 873 N N . GLU A 1 102 ? 4.283 8.032 23.280 1.00 84.50 102 GLU A N 1
ATOM 874 C CA . GLU A 1 102 ? 5.398 7.090 23.474 1.00 84.50 102 GLU A CA 1
ATOM 875 C C . GLU A 1 102 ? 6.185 6.838 22.173 1.00 84.50 102 GLU A C 1
ATOM 877 O O . GLU A 1 102 ? 7.398 6.635 22.203 1.00 84.50 102 GLU A O 1
ATOM 882 N N . ARG A 1 103 ? 5.520 6.834 21.008 1.00 83.31 103 ARG A N 1
ATOM 883 C CA . ARG A 1 103 ? 6.192 6.743 19.701 1.00 83.31 103 ARG A CA 1
ATOM 884 C C . ARG A 1 103 ? 6.970 8.012 19.366 1.00 83.31 103 ARG A C 1
ATOM 886 O O . ARG A 1 103 ? 8.097 7.910 18.887 1.00 83.31 103 ARG A O 1
ATOM 893 N N . ALA A 1 104 ? 6.399 9.187 19.621 1.00 79.69 104 ALA A N 1
ATOM 894 C CA . ALA A 1 104 ? 7.070 10.464 19.385 1.00 79.69 104 ALA A CA 1
ATOM 895 C C . ALA A 1 104 ? 8.330 10.625 20.255 1.00 79.69 104 ALA A C 1
ATOM 897 O O . ALA A 1 104 ? 9.334 11.159 19.790 1.00 79.69 104 ALA A O 1
ATOM 898 N N . GLU A 1 105 ? 8.316 10.095 21.478 1.00 85.00 105 GLU A N 1
ATOM 899 C CA . GLU A 1 105 ? 9.480 10.068 22.376 1.00 85.00 105 GLU A CA 1
ATOM 900 C C . GLU A 1 105 ? 10.617 9.160 21.874 1.00 85.00 105 GLU A C 1
ATOM 902 O O . GLU A 1 105 ? 11.763 9.324 22.284 1.00 85.00 105 GLU A O 1
ATOM 907 N N . LYS A 1 106 ? 10.328 8.225 20.958 1.00 87.75 106 LYS A N 1
ATOM 908 C CA . LYS A 1 106 ? 11.325 7.337 20.333 1.00 87.75 106 LYS A CA 1
ATOM 909 C C . LYS A 1 106 ? 11.967 7.922 19.074 1.00 87.75 106 LYS A C 1
ATOM 911 O O . LYS A 1 106 ? 12.811 7.257 18.470 1.00 87.75 106 LYS A O 1
ATOM 916 N N . ILE A 1 107 ? 11.576 9.124 18.648 1.00 87.12 107 ILE A N 1
ATOM 917 C CA . ILE A 1 107 ? 12.243 9.808 17.535 1.00 87.12 107 ILE A CA 1
ATOM 918 C C . ILE A 1 107 ? 13.694 10.076 17.951 1.00 87.12 107 ILE A C 1
ATOM 920 O O . ILE A 1 107 ? 13.949 10.567 19.049 1.00 87.12 107 ILE A O 1
ATOM 924 N N . SER A 1 108 ? 14.655 9.736 17.086 1.00 91.00 108 SER A N 1
ATOM 925 C CA . SER A 1 108 ? 16.068 9.905 17.422 1.00 91.00 108 SER A CA 1
ATOM 926 C C . SER A 1 108 ? 16.409 11.383 17.674 1.00 91.00 108 SER A C 1
ATOM 928 O O . SER A 1 108 ? 15.870 12.260 16.988 1.00 91.00 108 SER A O 1
ATOM 930 N N . PRO A 1 109 ? 17.335 11.683 18.607 1.00 90.69 109 PRO A N 1
ATOM 931 C CA . PRO A 1 109 ? 17.773 13.055 18.864 1.00 90.69 109 PRO A CA 1
ATOM 932 C C . PRO A 1 109 ? 18.268 13.771 17.602 1.00 90.69 109 PRO A C 1
ATOM 934 O O . PRO A 1 109 ? 17.935 14.931 17.385 1.00 90.69 109 PRO A O 1
ATOM 937 N N . ASP A 1 110 ? 18.989 13.063 16.729 1.00 92.31 110 ASP A N 1
ATOM 938 C CA . ASP A 1 110 ? 19.493 13.618 15.468 1.00 92.31 110 ASP A CA 1
ATOM 939 C C . ASP A 1 110 ? 18.359 14.059 14.535 1.00 92.31 110 ASP A C 1
ATOM 941 O O . ASP A 1 110 ? 18.409 15.147 13.958 1.00 92.31 110 ASP A O 1
ATOM 945 N N . LEU A 1 111 ? 17.301 13.249 14.417 1.00 88.81 111 LEU A N 1
ATOM 946 C CA . LEU A 1 111 ? 16.141 13.604 13.604 1.00 88.81 111 LEU A CA 1
ATOM 947 C C . LEU A 1 111 ? 15.365 14.766 14.233 1.00 88.81 111 LEU A C 1
ATOM 949 O O . LEU A 1 111 ? 14.959 15.677 13.517 1.00 88.81 111 LEU A O 1
ATOM 953 N N . LEU A 1 112 ? 15.198 14.786 15.558 1.00 89.88 112 LEU A N 1
ATOM 954 C CA . LEU A 1 112 ? 14.567 15.915 16.249 1.00 89.88 112 LEU A CA 1
ATOM 955 C C . LEU A 1 112 ? 15.342 17.220 16.035 1.00 89.88 112 LEU A C 1
ATOM 957 O O . LEU A 1 112 ? 14.722 18.245 15.755 1.00 89.88 112 LEU A O 1
ATOM 961 N N . ASN A 1 113 ? 16.675 17.177 16.096 1.00 91.50 113 ASN A N 1
ATOM 962 C CA . ASN A 1 113 ? 17.528 18.334 15.832 1.00 91.50 113 ASN A CA 1
ATOM 963 C C . ASN A 1 113 ? 17.370 18.837 14.391 1.00 91.50 113 ASN A C 1
ATOM 965 O O . ASN A 1 113 ? 17.182 20.034 14.187 1.00 91.50 113 ASN A O 1
ATOM 969 N N . LEU A 1 114 ? 17.355 17.938 13.400 1.00 93.06 114 LEU A N 1
ATOM 970 C CA . LEU A 1 114 ? 17.108 18.302 11.999 1.00 93.06 114 LEU A CA 1
ATOM 971 C C . LEU A 1 114 ? 15.720 18.924 11.795 1.00 93.06 114 LEU A C 1
ATOM 973 O O . LEU A 1 114 ? 15.578 19.931 11.102 1.00 93.06 114 LEU A O 1
ATOM 977 N N . ILE A 1 115 ? 14.687 18.357 12.423 1.00 90.31 115 ILE A N 1
ATOM 978 C CA . ILE A 1 115 ? 13.322 18.899 12.375 1.00 90.31 115 ILE A CA 1
ATOM 979 C C . ILE A 1 115 ? 13.276 20.291 13.013 1.00 90.31 115 ILE A C 1
ATOM 981 O O . ILE A 1 115 ? 12.638 21.198 12.474 1.00 90.31 115 ILE A O 1
ATOM 985 N N . GLN A 1 116 ? 13.960 20.475 14.141 1.00 91.50 116 GLN A N 1
ATOM 986 C CA . GLN A 1 116 ? 14.044 21.757 14.828 1.00 91.50 116 GLN A CA 1
ATOM 987 C C . GLN A 1 116 ? 14.776 22.806 13.982 1.00 91.50 116 GLN A C 1
ATOM 989 O O . GLN A 1 116 ? 14.289 23.927 13.872 1.00 91.50 116 GLN A O 1
ATOM 994 N N . GLU A 1 117 ? 15.896 22.452 13.351 1.00 93.56 117 GLU A N 1
ATOM 995 C CA . GLU A 1 117 ? 16.658 23.351 12.476 1.00 93.56 117 GLU A CA 1
ATOM 996 C C . GLU A 1 117 ? 15.837 23.782 11.251 1.00 93.56 117 GLU A C 1
ATOM 998 O O . GLU A 1 117 ? 15.774 24.968 10.933 1.00 93.56 117 GLU A O 1
ATOM 1003 N N . LYS A 1 118 ? 15.184 22.830 10.569 1.00 92.62 118 LYS A N 1
ATOM 1004 C CA . LYS A 1 118 ? 14.499 23.087 9.291 1.00 92.62 118 LYS A CA 1
ATOM 1005 C C . LYS A 1 118 ? 13.088 23.648 9.448 1.00 92.62 118 LYS A C 1
ATOM 1007 O O . LYS A 1 118 ? 12.682 24.514 8.680 1.00 92.62 118 LYS A O 1
ATOM 1012 N N . PHE A 1 119 ? 12.333 23.166 10.433 1.00 90.31 119 PHE A N 1
ATOM 1013 C CA . PHE A 1 119 ? 10.907 23.483 10.585 1.00 90.31 119 PHE A CA 1
ATOM 1014 C C . PHE A 1 119 ? 10.598 24.230 11.878 1.00 90.31 119 PHE A C 1
ATOM 1016 O O . PHE A 1 119 ? 9.497 24.754 12.040 1.00 90.31 119 PHE A O 1
ATOM 1023 N N . GLY A 1 120 ? 11.534 24.288 12.825 1.00 92.81 120 GLY A N 1
ATOM 1024 C CA . GLY A 1 120 ? 11.356 24.950 14.115 1.00 92.81 120 GLY A CA 1
ATOM 1025 C C . GLY A 1 120 ?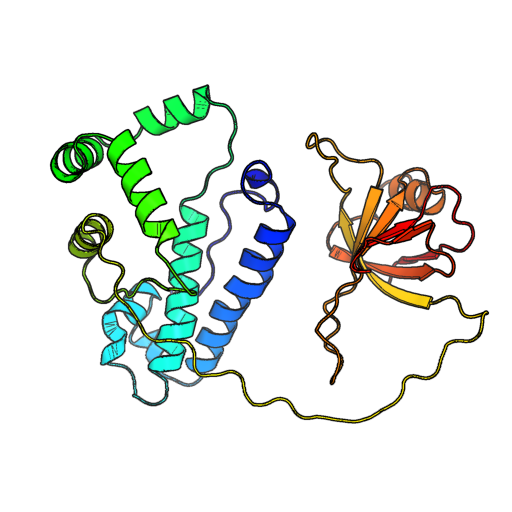 10.519 24.178 15.138 1.00 92.81 120 GLY A C 1
ATOM 1026 O O . GLY A 1 120 ? 10.503 24.593 16.293 1.00 92.81 120 GLY A O 1
ATOM 1027 N N . SER A 1 121 ? 9.791 23.126 14.742 1.00 89.44 121 SER A N 1
ATOM 1028 C CA . SER A 1 121 ? 9.193 22.119 15.634 1.00 89.44 121 SER A CA 1
ATOM 1029 C C . SER A 1 121 ? 8.578 20.956 14.843 1.00 89.44 121 SER A C 1
ATOM 1031 O O . SER A 1 121 ? 8.231 21.101 13.667 1.00 89.44 121 SER A O 1
ATOM 1033 N N . LEU A 1 122 ? 8.347 19.819 15.511 1.00 85.44 122 LEU A N 1
ATOM 1034 C CA . LEU A 1 122 ? 7.611 18.679 14.943 1.00 85.44 122 LEU A CA 1
ATOM 1035 C C . LEU A 1 122 ? 6.189 19.060 14.496 1.00 85.44 122 LEU A C 1
ATOM 1037 O O . LEU A 1 122 ? 5.721 18.622 13.448 1.00 85.44 122 LEU A O 1
ATOM 1041 N N . GLU A 1 123 ? 5.505 19.911 15.258 1.00 87.62 123 GLU A N 1
ATOM 1042 C CA . GLU A 1 123 ? 4.166 20.392 14.897 1.00 87.62 123 GLU A CA 1
ATOM 1043 C C . GLU A 1 123 ? 4.177 21.278 13.646 1.00 87.62 123 GLU A C 1
ATOM 1045 O O . GLU A 1 123 ? 3.274 21.192 12.811 1.00 87.62 123 GLU A O 1
ATOM 1050 N N . LYS A 1 124 ? 5.213 22.107 13.470 1.00 87.12 124 LYS A N 1
ATOM 1051 C CA . LYS A 1 124 ? 5.384 22.895 12.243 1.00 87.12 124 LYS A CA 1
ATOM 1052 C C . LYS A 1 124 ? 5.682 22.002 11.042 1.00 87.12 124 LYS A C 1
ATOM 1054 O O . LYS A 1 124 ? 5.072 22.212 9.997 1.00 87.12 124 LYS A O 1
ATOM 1059 N N . LEU A 1 125 ? 6.516 20.971 11.206 1.00 88.44 125 LEU A N 1
ATOM 1060 C CA . LEU A 1 125 ? 6.742 19.963 10.166 1.00 88.44 125 LEU A CA 1
ATOM 1061 C C . LEU A 1 125 ? 5.422 19.318 9.725 1.00 88.44 125 LEU A C 1
ATOM 1063 O O . LEU A 1 125 ? 5.113 19.326 8.537 1.00 88.44 125 LEU A O 1
ATOM 1067 N N . LYS A 1 126 ? 4.608 18.808 10.661 1.00 84.69 126 LYS A N 1
ATOM 1068 C CA . LYS A 1 126 ? 3.309 18.187 10.333 1.00 84.69 126 LYS A CA 1
ATOM 1069 C C . LYS A 1 126 ? 2.405 19.133 9.540 1.00 84.69 126 LYS A C 1
ATOM 1071 O O . LYS A 1 126 ? 1.809 18.725 8.546 1.00 84.69 126 LYS A O 1
ATOM 1076 N N . LYS A 1 127 ? 2.317 20.401 9.955 1.00 82.81 127 LYS A N 1
ATOM 1077 C CA . LYS A 1 127 ? 1.510 21.417 9.261 1.00 82.81 127 LYS A CA 1
ATOM 1078 C C . LYS A 1 127 ? 2.012 21.686 7.844 1.00 82.81 127 LYS A C 1
ATOM 1080 O O . LYS A 1 127 ? 1.197 21.725 6.924 1.00 82.81 127 LYS A O 1
ATOM 1085 N N . GLU A 1 128 ? 3.321 21.847 7.655 1.00 79.50 128 GLU A N 1
ATOM 1086 C CA . GLU A 1 128 ? 3.895 22.064 6.322 1.00 79.50 128 GLU A CA 1
ATOM 1087 C C . GLU A 1 128 ? 3.767 20.823 5.428 1.00 79.50 128 GLU A C 1
ATOM 1089 O O . GLU A 1 128 ? 3.466 20.971 4.242 1.00 79.50 128 GLU A O 1
ATOM 1094 N N . LEU A 1 129 ? 3.872 19.609 5.982 1.00 81.06 129 LEU A N 1
ATOM 1095 C CA . LEU A 1 129 ? 3.596 18.367 5.253 1.00 81.06 129 LEU A CA 1
ATOM 1096 C C . LEU A 1 129 ? 2.142 18.305 4.772 1.00 81.06 129 LEU A C 1
ATOM 1098 O O . LEU A 1 129 ? 1.911 18.098 3.583 1.00 81.06 129 LEU A O 1
ATOM 1102 N N . VAL A 1 130 ? 1.160 18.547 5.650 1.00 77.75 130 VAL A N 1
ATOM 1103 C CA . VAL A 1 130 ? -0.270 18.553 5.276 1.00 77.75 130 VAL A CA 1
ATOM 1104 C C . VAL A 1 130 ? -0.548 19.616 4.217 1.00 77.75 130 VAL A C 1
ATOM 1106 O O . VAL A 1 130 ? -1.153 19.331 3.185 1.00 77.75 130 VAL A O 1
ATOM 1109 N N . LYS A 1 131 ? -0.067 20.841 4.434 1.00 76.69 131 LYS A N 1
ATOM 1110 C CA . LYS A 1 131 ? -0.219 21.952 3.488 1.00 76.69 131 LYS A CA 1
ATOM 1111 C C . LYS A 1 131 ? 0.380 21.630 2.123 1.00 76.69 131 LYS A C 1
ATOM 1113 O O . LYS A 1 131 ? -0.187 22.025 1.109 1.00 76.69 131 LYS A O 1
ATOM 1118 N N . SER A 1 132 ? 1.509 20.935 2.089 1.00 75.38 132 SER A N 1
ATOM 1119 C CA . SER A 1 132 ? 2.163 20.552 0.840 1.00 75.38 132 SER A CA 1
ATOM 1120 C C . SER A 1 132 ? 1.445 19.402 0.150 1.00 75.38 132 SER A C 1
ATOM 1122 O O . SER A 1 132 ? 1.200 19.494 -1.048 1.00 75.38 132 SER A O 1
ATOM 1124 N N . ALA A 1 133 ? 1.006 18.390 0.902 1.00 70.00 133 ALA A N 1
ATOM 1125 C CA . ALA A 1 133 ? 0.190 17.292 0.390 1.00 70.00 133 ALA A CA 1
ATOM 1126 C C . ALA A 1 133 ? -1.125 17.792 -0.237 1.00 70.00 133 ALA A C 1
ATOM 1128 O O . ALA A 1 133 ? -1.518 17.319 -1.295 1.00 70.00 133 ALA A O 1
ATOM 1129 N N . LEU A 1 134 ? -1.772 18.806 0.349 1.00 65.94 134 LEU A N 1
ATOM 1130 C CA . LEU A 1 134 ? -3.005 19.399 -0.192 1.00 65.94 134 LEU A CA 1
ATOM 1131 C C . LEU A 1 134 ? -2.806 20.184 -1.501 1.00 65.94 134 LEU A C 1
ATOM 1133 O O . LEU A 1 134 ? -3.771 20.412 -2.227 1.00 65.94 134 LEU A O 1
ATOM 1137 N N . LYS A 1 135 ? -1.577 20.613 -1.814 1.00 70.19 135 LYS A N 1
ATOM 1138 C CA . LYS A 1 135 ? -1.250 21.294 -3.082 1.00 70.19 135 LYS A CA 1
ATOM 1139 C C . LYS A 1 135 ? -1.004 20.321 -4.229 1.00 70.19 135 LYS A C 1
ATOM 1141 O O . LYS A 1 135 ? -0.912 20.750 -5.378 1.00 70.19 135 LYS A O 1
ATOM 1146 N N . VAL A 1 136 ? -0.865 19.036 -3.919 1.00 60.97 136 VAL A N 1
ATOM 1147 C CA . VAL A 1 136 ? -0.648 17.984 -4.902 1.00 60.97 136 VAL A CA 1
ATOM 1148 C C . VAL A 1 136 ? -1.935 17.815 -5.708 1.00 60.97 136 VAL A C 1
ATOM 1150 O O . VAL A 1 136 ? -2.916 17.233 -5.255 1.00 60.97 136 VAL A O 1
ATOM 1153 N N . GLN A 1 137 ? -1.942 18.370 -6.915 1.00 38.34 137 GLN A N 1
ATOM 1154 C CA . GLN A 1 137 ? -2.972 18.121 -7.914 1.00 38.34 137 GLN A CA 1
ATOM 1155 C C . GLN A 1 137 ? -2.420 17.000 -8.797 1.00 38.34 137 GLN A C 1
ATOM 1157 O O . GLN A 1 137 ? -1.380 17.230 -9.404 1.00 38.34 137 GLN A O 1
ATOM 1162 N N . HIS A 1 138 ? -3.086 15.837 -8.863 1.00 48.25 138 HIS A N 1
ATOM 1163 C CA . HIS A 1 138 ? -2.699 14.587 -9.571 1.00 48.25 138 HIS A CA 1
ATOM 1164 C C . HIS A 1 138 ? -1.933 13.538 -8.729 1.00 48.25 138 HIS A C 1
ATOM 1166 O O . HIS A 1 138 ? -1.658 13.742 -7.550 1.00 48.25 138 HIS A O 1
ATOM 1172 N N . ALA A 1 139 ? -1.679 12.358 -9.313 1.00 47.72 139 ALA A N 1
ATOM 1173 C CA . ALA A 1 139 ? -0.940 11.257 -8.688 1.00 47.72 139 ALA A CA 1
ATOM 1174 C C . ALA A 1 139 ? 0.572 11.434 -8.903 1.00 47.72 139 ALA A C 1
ATOM 1176 O O . ALA A 1 139 ? 0.992 11.745 -10.013 1.00 47.72 139 ALA A O 1
ATOM 1177 N N . TYR A 1 140 ? 1.377 11.214 -7.860 1.00 49.03 140 TYR A N 1
ATOM 1178 C CA . TYR A 1 140 ? 2.834 11.376 -7.903 1.00 49.03 140 TYR A CA 1
ATOM 1179 C C . TYR A 1 140 ? 3.547 10.151 -7.332 1.00 49.03 140 TYR A C 1
ATOM 1181 O O . TYR A 1 140 ? 3.005 9.434 -6.490 1.00 49.03 140 TYR A O 1
ATOM 1189 N N . TYR A 1 141 ? 4.784 9.954 -7.777 1.00 45.84 141 TYR A N 1
ATOM 1190 C CA . TYR A 1 141 ? 5.735 8.964 -7.281 1.00 45.84 141 TYR A CA 1
ATOM 1191 C C . TYR A 1 141 ? 7.038 9.675 -6.887 1.00 45.84 141 TYR A C 1
ATOM 1193 O O . TYR A 1 141 ? 7.386 10.698 -7.480 1.00 45.84 141 TYR A O 1
ATOM 1201 N N . LEU A 1 142 ? 7.748 9.164 -5.875 1.00 43.47 142 LEU A N 1
ATOM 1202 C CA . LEU A 1 142 ? 9.088 9.659 -5.553 1.00 43.47 142 LEU A CA 1
ATOM 1203 C C . LEU A 1 142 ? 10.057 9.209 -6.647 1.00 43.47 142 LEU A C 1
ATOM 1205 O O . LEU A 1 142 ? 10.066 8.041 -7.042 1.00 43.47 142 LEU A O 1
ATOM 1209 N N . ASP A 1 143 ? 10.853 10.159 -7.119 1.00 46.56 143 ASP A N 1
ATOM 1210 C CA . ASP A 1 143 ? 11.950 9.956 -8.055 1.00 46.56 143 ASP A CA 1
ATOM 1211 C C . ASP A 1 143 ? 13.248 9.779 -7.250 1.00 46.56 143 ASP A C 1
ATOM 1213 O O . ASP A 1 143 ? 13.682 10.692 -6.542 1.00 46.56 143 ASP A O 1
ATOM 1217 N N . TYR A 1 144 ? 13.825 8.576 -7.302 1.00 46.25 144 TYR A N 1
ATOM 1218 C CA . TYR A 1 144 ? 14.948 8.128 -6.464 1.00 46.25 144 TYR A CA 1
ATOM 1219 C C . TYR A 1 144 ? 16.330 8.560 -6.984 1.00 46.25 144 TYR A C 1
ATOM 1221 O O . TYR A 1 144 ? 17.343 8.002 -6.574 1.00 46.25 144 TYR A O 1
ATOM 1229 N N . GLY A 1 145 ? 16.413 9.581 -7.839 1.00 40.81 145 GLY A N 1
ATOM 1230 C CA . GLY A 1 145 ? 17.672 10.056 -8.427 1.00 40.81 145 GLY A CA 1
ATOM 1231 C C . GLY A 1 145 ? 18.709 10.669 -7.464 1.00 40.81 145 GLY A C 1
ATOM 1232 O O . GLY A 1 145 ? 19.524 11.467 -7.919 1.00 40.81 145 GLY A O 1
ATOM 1233 N N . ALA A 1 146 ? 18.688 10.389 -6.153 1.00 36.41 146 ALA A N 1
ATOM 1234 C CA . ALA A 1 146 ? 19.689 10.900 -5.215 1.00 36.41 146 ALA A CA 1
ATOM 1235 C C . ALA A 1 146 ? 19.880 10.076 -3.930 1.00 36.41 146 ALA A C 1
ATOM 1237 O O . ALA A 1 146 ? 18.933 9.561 -3.340 1.00 36.41 146 ALA A O 1
ATOM 1238 N N . ASN A 1 147 ? 21.136 10.047 -3.478 1.00 39.38 147 ASN A N 1
ATOM 1239 C CA . ASN A 1 147 ? 21.664 9.329 -2.316 1.00 39.38 147 ASN A CA 1
ATOM 1240 C C . ASN A 1 147 ? 20.835 9.567 -1.028 1.00 39.38 147 ASN A C 1
ATOM 1242 O O . ASN A 1 147 ? 20.277 10.643 -0.830 1.00 39.38 147 ASN A O 1
ATOM 1246 N N . ARG A 1 148 ? 20.792 8.601 -0.095 1.00 39.78 148 ARG A N 1
ATOM 1247 C CA . ARG A 1 148 ? 19.895 8.589 1.092 1.00 39.78 148 ARG A CA 1
ATOM 1248 C C . ARG A 1 148 ? 19.934 9.872 1.948 1.00 39.78 148 ARG A C 1
ATOM 1250 O O . ARG A 1 148 ? 18.917 10.252 2.523 1.00 39.78 148 ARG A O 1
ATOM 1257 N N . LYS A 1 149 ? 21.083 10.549 2.040 1.00 36.84 149 LYS A N 1
ATOM 1258 C CA . LYS A 1 149 ? 21.219 11.846 2.732 1.00 36.84 149 LYS A CA 1
ATOM 1259 C C . LYS A 1 149 ? 20.508 12.974 1.976 1.00 36.84 149 LYS A C 1
ATOM 1261 O O . LYS A 1 149 ? 19.729 13.718 2.559 1.00 36.84 149 LYS A O 1
ATOM 1266 N N . GLU A 1 150 ? 20.720 13.030 0.670 1.00 42.69 150 GLU A N 1
ATOM 1267 C CA . GLU A 1 150 ? 20.087 13.988 -0.233 1.00 42.69 150 GLU A CA 1
ATOM 1268 C C . GLU A 1 150 ? 18.575 13.708 -0.373 1.00 42.69 150 GLU A C 1
ATOM 1270 O O . GLU A 1 150 ? 17.790 14.624 -0.579 1.00 42.69 150 GLU A O 1
ATOM 1275 N N . TYR A 1 151 ? 18.136 12.460 -0.177 1.00 43.25 151 TYR A N 1
ATOM 1276 C CA . TYR A 1 151 ? 16.723 12.072 -0.080 1.00 43.25 151 TYR A CA 1
ATOM 1277 C C . TYR A 1 151 ? 16.028 12.662 1.156 1.00 43.25 151 TYR A C 1
ATOM 1279 O O . TYR A 1 151 ? 14.935 13.216 1.041 1.00 43.25 151 TYR A O 1
ATOM 1287 N N . VAL A 1 152 ? 16.665 12.595 2.333 1.00 42.16 152 VAL A N 1
ATOM 1288 C CA . VAL A 1 152 ? 16.150 13.255 3.546 1.00 42.16 152 VAL A CA 1
ATOM 1289 C C . VAL A 1 152 ? 16.151 14.771 3.355 1.00 42.16 152 VAL A C 1
ATOM 1291 O O . VAL A 1 152 ? 15.156 15.418 3.656 1.00 42.16 152 VAL A O 1
ATOM 1294 N N . GLU A 1 153 ? 17.209 15.340 2.781 1.00 42.81 153 GLU A N 1
ATOM 1295 C CA . GLU A 1 153 ? 17.272 16.776 2.485 1.00 42.81 153 GLU A CA 1
ATOM 1296 C C . GLU A 1 153 ? 16.186 17.214 1.477 1.00 42.81 153 GLU A C 1
ATOM 1298 O O . GLU A 1 153 ? 15.532 18.223 1.719 1.00 42.81 153 GLU A O 1
ATOM 1303 N N . LYS A 1 154 ? 15.889 16.427 0.429 1.00 48.53 154 LYS A N 1
ATOM 1304 C CA . LYS A 1 154 ? 14.811 16.689 -0.553 1.00 48.53 154 LYS A CA 1
ATOM 1305 C C . LYS A 1 154 ? 13.400 16.533 0.016 1.00 48.53 154 LYS A C 1
ATOM 1307 O O . LYS A 1 154 ? 12.511 17.287 -0.365 1.00 48.53 154 LYS A O 1
ATOM 1312 N N . LEU A 1 155 ? 13.176 15.574 0.918 1.00 47.16 155 LEU A N 1
ATOM 1313 C CA . LEU A 1 155 ? 11.897 15.444 1.631 1.00 47.16 155 LEU A CA 1
ATOM 1314 C C . LEU A 1 155 ? 11.649 16.625 2.577 1.00 47.16 155 LEU A C 1
ATOM 1316 O O . LEU A 1 155 ? 10.499 17.019 2.777 1.00 47.16 155 LEU A O 1
ATOM 1320 N N . LEU A 1 156 ? 12.715 17.179 3.161 1.00 44.34 156 LEU A N 1
ATOM 1321 C CA . LEU A 1 156 ? 12.639 18.343 4.041 1.00 44.34 156 LEU A CA 1
ATOM 1322 C C . LEU A 1 156 ? 12.608 19.674 3.254 1.00 44.34 156 LEU A C 1
ATOM 1324 O O . LEU A 1 156 ? 12.096 20.667 3.763 1.00 44.34 156 LEU A O 1
ATOM 1328 N N . ASP A 1 157 ? 13.079 19.700 2.007 1.00 48.56 157 ASP A N 1
ATOM 1329 C CA . ASP A 1 157 ? 13.039 20.856 1.097 1.00 48.56 157 ASP A CA 1
ATOM 1330 C C . ASP A 1 157 ? 11.773 20.854 0.223 1.00 48.56 157 ASP A C 1
ATOM 1332 O O . ASP A 1 157 ? 11.860 20.816 -1.003 1.00 48.56 157 ASP A O 1
ATOM 1336 N N . ILE A 1 158 ? 10.589 20.823 0.859 1.00 43.34 158 ILE A N 1
ATOM 1337 C CA . ILE A 1 158 ? 9.281 20.579 0.224 1.00 43.34 158 ILE A CA 1
ATOM 1338 C C . ILE A 1 158 ? 9.025 21.496 -0.992 1.00 43.34 158 ILE A C 1
ATOM 1340 O O . ILE A 1 158 ? 8.351 22.525 -0.925 1.00 43.34 158 ILE A O 1
ATOM 1344 N N . SER A 1 159 ? 9.509 21.061 -2.147 1.00 35.69 159 SER A N 1
ATOM 1345 C CA . SER A 1 159 ? 9.185 21.554 -3.469 1.00 35.69 159 SER A CA 1
ATOM 1346 C C . SER A 1 159 ? 8.597 20.367 -4.219 1.00 35.69 159 SER A C 1
ATOM 1348 O O . SER A 1 159 ? 9.257 19.370 -4.501 1.00 35.69 159 SER A O 1
ATOM 1350 N N . VAL A 1 160 ? 7.290 20.435 -4.475 1.00 38.78 160 VAL A N 1
ATOM 1351 C CA . VAL A 1 160 ? 6.579 19.437 -5.277 1.00 38.78 160 VAL A CA 1
ATOM 1352 C C . VAL A 1 160 ? 7.166 19.506 -6.687 1.00 38.78 160 VAL A C 1
ATOM 1354 O O . VAL A 1 160 ? 6.794 20.377 -7.475 1.00 38.78 160 VAL A O 1
ATOM 1357 N N . LYS A 1 161 ? 8.130 18.636 -7.009 1.00 37.38 161 LYS A N 1
ATOM 1358 C CA . LYS A 1 161 ? 8.627 18.522 -8.381 1.00 37.38 161 LYS A CA 1
ATOM 1359 C C . LYS A 1 161 ? 7.511 17.949 -9.249 1.00 37.38 161 LYS A C 1
ATOM 1361 O O . LYS A 1 161 ? 6.962 16.882 -8.983 1.00 37.38 161 LYS A O 1
ATOM 1366 N N . LYS A 1 162 ? 7.153 18.717 -10.275 1.00 33.84 162 LYS A N 1
ATOM 1367 C CA . LYS A 1 162 ? 6.150 18.386 -11.284 1.00 33.84 162 LYS A CA 1
ATOM 1368 C C . LYS A 1 162 ? 6.735 17.329 -12.224 1.00 33.84 162 LYS A C 1
ATOM 1370 O O . LYS A 1 162 ? 7.188 17.664 -13.311 1.00 33.84 162 LYS A O 1
ATOM 1375 N N . ASN A 1 163 ? 6.770 16.076 -11.786 1.00 40.41 163 ASN A N 1
ATOM 1376 C CA . ASN A 1 163 ? 7.125 14.966 -12.664 1.00 40.41 163 ASN A CA 1
ATOM 1377 C C . ASN A 1 163 ? 5.873 14.545 -13.451 1.00 40.41 163 ASN A C 1
ATOM 1379 O O . ASN A 1 163 ? 4.760 14.638 -12.937 1.00 40.41 163 ASN A O 1
ATOM 1383 N N . GLY A 1 164 ? 6.069 14.249 -14.737 1.00 35.09 164 GLY A N 1
ATOM 1384 C CA . GLY A 1 164 ? 5.066 14.325 -15.800 1.00 35.09 164 GLY A CA 1
ATOM 1385 C C . GLY A 1 164 ? 3.771 13.546 -15.569 1.00 35.09 164 GLY A C 1
ATOM 1386 O O . GLY A 1 164 ? 3.718 12.558 -14.843 1.00 35.09 164 GLY A O 1
ATOM 1387 N N . LEU A 1 165 ? 2.713 14.040 -16.217 1.00 31.09 165 LEU A N 1
ATOM 1388 C CA . LEU A 1 165 ? 1.405 13.396 -16.299 1.00 31.09 165 LEU A CA 1
ATOM 1389 C C . LEU A 1 165 ? 1.547 11.929 -16.756 1.00 31.09 165 LEU A C 1
ATOM 1391 O O . LEU A 1 165 ? 2.393 11.652 -17.608 1.00 31.09 165 LEU A O 1
ATOM 1395 N N . PRO A 1 166 ? 0.700 11.001 -16.273 1.00 32.50 166 PRO A N 1
ATOM 1396 C CA . PRO A 1 166 ? 0.510 9.739 -16.979 1.00 32.50 166 PRO A CA 1
ATOM 1397 C C . PRO A 1 166 ? 0.057 10.029 -18.425 1.00 32.50 166 PRO A C 1
ATOM 1399 O O . PRO A 1 166 ? -0.659 11.016 -18.633 1.00 32.50 166 PRO A O 1
ATOM 1402 N N . PRO A 1 167 ? 0.440 9.204 -19.419 1.00 34.31 167 PRO A N 1
ATOM 1403 C CA . PRO A 1 167 ? -0.071 9.351 -20.778 1.00 34.31 167 PRO A CA 1
ATOM 1404 C C . PRO A 1 167 ? -1.608 9.322 -20.770 1.00 34.31 167 PRO A C 1
ATOM 1406 O O . PRO A 1 167 ? -2.226 8.630 -19.954 1.00 34.31 167 PRO A O 1
ATOM 1409 N N . GLU A 1 168 ? -2.222 10.133 -21.636 1.00 33.91 168 GLU A N 1
ATOM 1410 C CA . GLU A 1 168 ? -3.675 10.292 -21.717 1.00 33.91 168 GLU A CA 1
ATOM 1411 C C . GLU A 1 168 ? -4.393 8.941 -21.872 1.00 33.91 168 GLU A C 1
ATOM 1413 O O . GLU A 1 168 ? -3.919 8.024 -22.545 1.00 33.91 168 GLU A O 1
ATOM 1418 N N . LYS A 1 169 ? -5.573 8.824 -21.244 1.00 33.12 169 LYS A N 1
ATOM 1419 C CA . LYS A 1 169 ? -6.494 7.704 -21.483 1.00 33.12 169 LYS A CA 1
ATOM 1420 C C . LYS A 1 169 ? -6.799 7.612 -22.987 1.00 33.12 169 LYS A C 1
ATOM 1422 O O . LYS A 1 169 ? -7.163 8.641 -23.553 1.00 33.12 169 LYS A O 1
ATOM 1427 N N . PRO A 1 170 ? -6.767 6.419 -23.610 1.00 28.81 170 PRO A N 1
ATOM 1428 C CA . PRO A 1 170 ? -7.249 6.272 -24.977 1.00 28.81 170 PRO A CA 1
ATOM 1429 C C . PRO A 1 170 ? -8.746 6.615 -25.070 1.00 28.81 170 PRO A C 1
ATOM 1431 O O . PRO A 1 170 ? -9.506 6.432 -24.112 1.00 28.81 170 PRO A O 1
ATOM 1434 N N . GLU A 1 171 ? -9.129 7.169 -26.223 1.00 32.94 171 GLU A N 1
ATOM 1435 C CA . GLU A 1 171 ? -10.440 7.750 -26.526 1.00 32.94 171 GLU A CA 1
ATOM 1436 C C . GLU A 1 171 ? -11.627 6.808 -26.272 1.00 32.94 171 GLU A C 1
ATOM 1438 O O . GLU A 1 171 ? -11.546 5.586 -26.400 1.00 32.94 171 GLU A O 1
ATOM 1443 N N . LYS A 1 172 ? -12.776 7.416 -25.950 1.00 33.28 172 LYS A N 1
ATOM 1444 C CA . LYS A 1 172 ? -14.066 6.731 -25.833 1.00 33.28 172 LYS A CA 1
ATOM 1445 C C . LYS A 1 172 ? -14.490 6.180 -27.198 1.00 33.28 172 LYS A C 1
ATOM 1447 O O . LYS A 1 172 ? -14.851 6.961 -28.076 1.00 33.28 172 LYS A O 1
ATOM 1452 N N . LEU A 1 173 ? -14.546 4.856 -27.337 1.00 25.02 173 LEU A N 1
ATOM 1453 C CA . LEU A 1 173 ? -15.411 4.237 -28.339 1.00 25.02 173 LEU A CA 1
ATOM 1454 C C . LEU A 1 173 ? -16.869 4.339 -27.880 1.00 25.02 173 LEU A C 1
ATOM 1456 O O . LEU A 1 173 ? -17.181 4.154 -26.706 1.00 25.02 173 LEU A O 1
ATOM 1460 N N . ASN A 1 174 ? -17.731 4.691 -28.826 1.00 34.16 174 ASN A N 1
ATOM 1461 C CA . ASN A 1 174 ? -19.170 4.803 -28.668 1.00 34.16 174 ASN A CA 1
ATOM 1462 C C . ASN A 1 174 ? -19.783 3.574 -29.354 1.00 34.16 174 ASN A C 1
ATOM 1464 O O . ASN A 1 174 ? -19.717 3.474 -30.579 1.00 34.16 174 ASN A O 1
ATOM 1468 N N . ASP A 1 175 ? -20.343 2.638 -28.596 1.00 25.09 175 ASP A N 1
ATOM 1469 C CA . ASP A 1 175 ? -21.036 1.458 -29.108 1.00 25.09 175 ASP A CA 1
ATOM 1470 C C . ASP A 1 175 ? -22.495 1.466 -28.642 1.00 25.09 175 ASP A C 1
ATOM 1472 O O . ASP A 1 175 ? -22.856 1.072 -27.539 1.00 25.09 175 ASP A O 1
ATOM 1476 N N . GLY A 1 176 ? -23.360 1.983 -29.514 1.00 36.09 176 GLY A N 1
ATOM 1477 C CA . GLY A 1 176 ? -24.799 2.007 -29.294 1.00 36.09 176 GLY A CA 1
ATOM 1478 C C . GLY A 1 176 ? -25.394 0.603 -29.230 1.00 36.09 176 GLY A C 1
ATOM 1479 O O . GLY A 1 176 ? -25.620 -0.020 -30.267 1.00 36.09 176 GLY A O 1
ATOM 1480 N N . LEU A 1 177 ? -25.721 0.150 -28.022 1.00 25.61 177 LEU A N 1
ATOM 1481 C CA . LEU A 1 177 ? -26.594 -0.993 -27.779 1.00 25.61 177 LEU A CA 1
ATOM 1482 C C . LEU A 1 177 ? -27.581 -0.640 -26.659 1.00 25.61 177 LEU A C 1
ATOM 1484 O O . LEU A 1 177 ? -27.190 -0.350 -25.532 1.00 25.61 177 LEU A O 1
ATOM 1488 N N . ASP A 1 178 ? -28.870 -0.635 -27.003 1.00 29.69 178 ASP A N 1
ATOM 1489 C CA . ASP A 1 178 ? -29.976 -0.534 -26.051 1.00 29.69 178 ASP A CA 1
ATOM 1490 C C . ASP A 1 178 ? -30.066 -1.821 -25.211 1.00 29.69 178 ASP A C 1
ATOM 1492 O O . ASP A 1 178 ? -30.169 -2.926 -25.751 1.00 29.69 178 ASP A O 1
ATOM 1496 N N . ASP A 1 179 ? -30.080 -1.675 -23.885 1.00 28.33 179 ASP A N 1
ATOM 1497 C CA . ASP A 1 179 ? -30.266 -2.782 -22.943 1.00 28.33 179 ASP A CA 1
ATOM 1498 C C . ASP A 1 179 ? -31.709 -3.332 -22.980 1.00 28.33 179 ASP A C 1
ATOM 1500 O O . ASP A 1 179 ? -32.677 -2.566 -22.857 1.00 28.33 179 ASP A O 1
ATOM 1504 N N . PRO A 1 180 ? -31.913 -4.664 -23.030 1.00 28.12 180 PRO A N 1
ATOM 1505 C CA . PRO A 1 180 ? -33.230 -5.244 -22.824 1.00 28.12 180 PRO A CA 1
ATOM 1506 C C . PRO A 1 180 ? -33.625 -5.146 -21.341 1.00 28.12 180 PRO A C 1
ATOM 1508 O O . PRO A 1 180 ? -32.895 -5.557 -20.437 1.00 28.12 180 PRO A O 1
ATOM 1511 N N . LYS A 1 181 ? -34.832 -4.637 -21.072 1.00 27.81 181 LYS A N 1
ATOM 1512 C CA . LYS A 1 181 ? -35.410 -4.622 -19.717 1.00 27.81 181 LYS A CA 1
ATOM 1513 C C . LYS A 1 181 ? -35.697 -6.058 -19.236 1.00 27.81 181 LYS A C 1
ATOM 1515 O O . LYS A 1 181 ? -36.322 -6.817 -19.976 1.00 27.81 181 LYS A O 1
ATOM 1520 N N . PRO A 1 182 ? -35.320 -6.438 -17.999 1.00 30.81 182 PRO A N 1
ATOM 1521 C CA . PRO A 1 182 ? -35.509 -7.801 -17.506 1.00 30.81 182 PRO A CA 1
ATOM 1522 C C . PRO A 1 182 ? -36.958 -8.097 -17.079 1.00 30.81 182 PRO A C 1
ATOM 1524 O O . PRO A 1 182 ? -37.638 -7.255 -16.489 1.00 30.81 182 PRO A O 1
ATOM 1527 N N . VAL A 1 183 ? -37.391 -9.336 -17.344 1.00 27.52 183 VAL A N 1
ATOM 1528 C CA . VAL A 1 183 ? -38.690 -9.941 -16.980 1.00 27.52 183 VAL A CA 1
ATOM 1529 C C . VAL A 1 183 ? -38.572 -10.661 -15.612 1.00 27.52 183 VAL A C 1
ATOM 1531 O O . VAL A 1 183 ? -37.486 -11.146 -15.289 1.00 27.52 183 VAL A O 1
ATOM 1534 N N . PRO A 1 184 ? -39.624 -10.742 -14.767 1.00 33.78 184 PRO A N 1
ATOM 1535 C CA . PRO A 1 184 ? -39.523 -11.293 -13.408 1.00 33.78 184 PRO A CA 1
ATOM 1536 C C . PRO A 1 184 ? -39.489 -12.835 -13.395 1.00 33.78 184 PRO A C 1
ATOM 1538 O O . PRO A 1 184 ? -40.448 -13.461 -13.837 1.00 33.78 184 PRO A O 1
ATOM 1541 N N . GLY A 1 185 ? -38.431 -13.448 -12.839 1.00 40.72 185 GLY A N 1
ATOM 1542 C CA . GLY A 1 185 ? -38.401 -14.899 -12.574 1.00 40.72 185 GLY A CA 1
ATOM 1543 C C . GLY A 1 185 ? -37.057 -15.527 -12.169 1.00 40.72 185 GLY A C 1
ATOM 1544 O O . GLY A 1 185 ? -37.051 -16.472 -11.382 1.00 40.72 185 GLY A O 1
ATOM 1545 N N . ASP A 1 186 ? -35.912 -15.013 -12.626 1.00 55.09 186 ASP A N 1
ATOM 1546 C CA . ASP A 1 186 ? -34.660 -15.780 -12.516 1.00 55.09 186 ASP A CA 1
ATOM 1547 C C . ASP A 1 186 ? -33.809 -15.431 -11.282 1.00 55.09 186 ASP A C 1
ATOM 1549 O O . ASP A 1 186 ? -33.287 -14.320 -11.138 1.00 55.09 186 ASP A O 1
ATOM 1553 N N . LYS A 1 187 ? -33.607 -16.418 -10.394 1.00 72.50 187 LYS A N 1
ATOM 1554 C CA . LYS A 1 187 ? -32.574 -16.352 -9.347 1.00 72.50 187 LYS A CA 1
ATOM 1555 C C . LYS A 1 187 ? -31.191 -16.243 -10.005 1.00 72.50 187 LYS A C 1
ATOM 1557 O O . LYS A 1 187 ? -30.819 -17.080 -10.827 1.00 72.50 187 LYS A O 1
ATOM 1562 N N . LYS A 1 188 ? -30.389 -15.266 -9.583 1.00 82.81 188 LYS A N 1
ATOM 1563 C CA . LYS A 1 188 ? -29.007 -15.050 -10.044 1.00 82.81 188 LYS A CA 1
ATOM 1564 C C . LYS A 1 188 ? -28.043 -15.962 -9.296 1.00 82.81 188 LYS A C 1
ATOM 1566 O O . LYS A 1 188 ? -28.293 -16.297 -8.140 1.00 82.81 188 LYS A O 1
ATOM 1571 N N . VAL A 1 189 ? -26.945 -16.358 -9.939 1.00 85.00 189 VAL A N 1
ATOM 1572 C CA . VAL A 1 189 ? -25.918 -17.245 -9.371 1.00 85.00 189 VAL A CA 1
ATOM 1573 C C . VAL A 1 189 ? -24.542 -16.615 -9.554 1.00 85.00 189 VAL A C 1
ATOM 1575 O O . VAL A 1 189 ? -24.172 -16.268 -10.668 1.00 85.00 189 VAL A O 1
ATOM 1578 N N . GLU A 1 190 ? -23.778 -16.501 -8.472 1.00 86.31 190 GLU A N 1
ATOM 1579 C CA . GLU A 1 190 ? -22.471 -15.843 -8.450 1.00 86.31 190 GLU A CA 1
ATOM 1580 C C . GLU A 1 190 ? -21.428 -16.718 -7.767 1.00 86.31 190 GLU A C 1
ATOM 1582 O O . GLU A 1 190 ? -21.675 -17.257 -6.687 1.00 86.31 190 GLU A O 1
ATOM 1587 N N . LYS A 1 191 ? -20.233 -16.811 -8.356 1.00 84.44 191 LYS A N 1
ATOM 1588 C CA . LYS A 1 191 ? -19.065 -17.385 -7.678 1.00 84.44 191 LYS A CA 1
ATOM 1589 C C . LYS A 1 191 ? -18.446 -16.309 -6.797 1.00 84.44 191 LYS A C 1
ATOM 1591 O O . LYS A 1 191 ? -18.129 -15.229 -7.282 1.00 84.44 191 LYS A O 1
ATOM 1596 N N . VAL A 1 192 ? -18.254 -16.601 -5.519 1.00 85.56 192 VAL A N 1
ATOM 1597 C CA . VAL A 1 192 ? -17.769 -15.641 -4.525 1.00 85.56 192 VAL A CA 1
ATOM 1598 C C . VAL A 1 192 ? -16.710 -16.262 -3.620 1.00 85.56 192 VAL A C 1
ATOM 1600 O O . VAL A 1 192 ? -16.618 -17.481 -3.504 1.00 85.56 192 VAL A O 1
ATOM 1603 N N . ALA A 1 193 ? -15.926 -15.428 -2.948 1.00 83.81 193 ALA A N 1
ATOM 1604 C CA . ALA A 1 193 ? -15.081 -15.823 -1.829 1.00 83.81 193 ALA A CA 1
ATOM 1605 C C . ALA A 1 193 ? -15.631 -15.232 -0.527 1.00 83.81 193 ALA A C 1
ATOM 1607 O O . ALA A 1 193 ? -16.136 -14.108 -0.525 1.00 83.81 193 ALA A O 1
ATOM 1608 N N . TYR A 1 194 ? -15.535 -15.978 0.574 1.00 83.00 194 TYR A N 1
ATOM 1609 C CA . TYR A 1 194 ? -15.806 -15.433 1.902 1.00 83.00 194 TYR A CA 1
ATOM 1610 C C . TYR A 1 194 ? -14.658 -14.520 2.336 1.00 83.00 194 TYR A C 1
ATOM 1612 O O . TYR A 1 194 ? -13.495 -14.915 2.266 1.00 83.00 194 TYR A O 1
ATOM 1620 N N . ILE A 1 195 ? -14.992 -13.314 2.790 1.00 74.75 195 ILE A N 1
ATOM 1621 C CA . ILE A 1 195 ? -14.028 -12.260 3.154 1.00 74.75 195 ILE A CA 1
ATOM 1622 C C . ILE A 1 195 ? -14.037 -11.950 4.657 1.00 74.75 195 ILE A C 1
ATOM 1624 O O . ILE A 1 195 ? -13.388 -11.011 5.097 1.00 74.75 195 ILE A O 1
ATOM 1628 N N . GLY A 1 196 ? -14.796 -12.712 5.449 1.00 77.12 196 GLY A N 1
ATOM 1629 C CA . GLY A 1 196 ? -14.901 -12.511 6.891 1.00 77.12 196 GLY A CA 1
ATOM 1630 C C . GLY A 1 196 ? -16.202 -11.846 7.339 1.00 77.12 196 GLY A C 1
ATOM 1631 O O . GLY A 1 196 ? -17.098 -11.514 6.552 1.00 77.12 196 GLY A O 1
ATOM 1632 N N . MET A 1 197 ? -16.314 -11.671 8.653 1.00 77.50 197 MET A N 1
ATOM 1633 C CA . MET A 1 197 ? -17.411 -10.925 9.258 1.00 77.50 197 MET A CA 1
ATOM 1634 C C . MET A 1 197 ? -17.169 -9.429 9.039 1.00 77.50 197 MET A C 1
ATOM 1636 O O . MET A 1 197 ? -16.073 -8.940 9.295 1.00 77.50 197 MET A O 1
ATOM 1640 N N . ALA A 1 198 ? -18.175 -8.691 8.569 1.00 60.97 198 ALA A N 1
ATOM 1641 C CA . ALA A 1 198 ? -18.069 -7.237 8.462 1.00 60.97 198 ALA A CA 1
ATOM 1642 C C . ALA A 1 198 ? -17.926 -6.618 9.858 1.00 60.97 198 ALA A C 1
ATOM 1644 O O . ALA A 1 198 ? -18.425 -7.188 10.825 1.00 60.97 198 ALA A O 1
ATOM 1645 N N . TYR A 1 199 ? -17.332 -5.433 9.950 1.00 51.62 199 TYR A N 1
ATOM 1646 C CA . TYR A 1 199 ? -17.287 -4.629 11.170 1.00 51.62 199 TYR A CA 1
ATOM 1647 C C . TYR A 1 199 ? -18.321 -3.502 11.089 1.00 51.62 199 TYR A C 1
ATOM 1649 O O . TYR A 1 199 ? -18.657 -3.038 9.995 1.00 51.62 199 TYR A O 1
ATOM 1657 N N . ASP A 1 200 ? -18.908 -3.138 12.226 1.00 47.62 200 ASP A N 1
ATOM 1658 C CA . ASP A 1 200 ? -19.783 -1.973 12.318 1.00 47.62 200 ASP A CA 1
ATOM 1659 C C . ASP A 1 200 ? -18.965 -0.680 12.449 1.00 47.62 200 ASP A C 1
ATOM 1661 O O . ASP A 1 200 ? -17.738 -0.702 12.541 1.00 47.62 200 ASP A O 1
ATOM 1665 N N . GLU A 1 201 ? -19.652 0.460 12.443 1.00 39.50 201 GLU A N 1
ATOM 1666 C CA . GLU A 1 201 ? -19.048 1.795 12.561 1.00 39.50 201 GLU A CA 1
ATOM 1667 C C . GLU A 1 201 ? -18.273 2.022 13.872 1.00 39.50 201 GLU A C 1
ATOM 1669 O O . GLU A 1 201 ? -17.510 2.978 13.976 1.00 39.50 201 GLU A O 1
ATOM 1674 N N . THR A 1 202 ? -18.423 1.126 14.854 1.00 35.66 202 THR A N 1
ATOM 1675 C CA . THR A 1 202 ? -17.690 1.145 16.128 1.00 35.66 202 THR A CA 1
ATOM 1676 C C . THR A 1 202 ? -16.479 0.207 16.134 1.00 35.66 202 THR A C 1
ATOM 1678 O O . THR A 1 202 ? -15.814 0.063 17.160 1.00 35.66 202 THR A O 1
ATOM 1681 N N . GLY A 1 203 ? -16.188 -0.455 15.008 1.00 34.66 203 GLY A N 1
ATOM 1682 C CA . GLY A 1 203 ? -15.097 -1.421 14.888 1.00 34.66 203 GLY A CA 1
ATOM 1683 C C . GLY A 1 203 ? -15.383 -2.761 15.571 1.00 34.66 203 GLY A C 1
ATOM 1684 O O . GLY A 1 203 ? -14.484 -3.594 15.694 1.00 34.66 203 GLY A O 1
ATOM 1685 N N . LYS A 1 204 ? -16.623 -3.012 16.010 1.00 46.03 204 LYS A N 1
ATOM 1686 C CA . LYS A 1 204 ? -17.036 -4.325 16.519 1.00 46.03 204 LYS A CA 1
ATOM 1687 C C . LYS A 1 204 ? -17.433 -5.228 15.365 1.00 46.03 204 LYS A C 1
ATOM 1689 O O . LYS A 1 204 ? -17.901 -4.765 14.328 1.00 46.03 204 LYS A O 1
ATOM 1694 N N . ILE A 1 205 ? -17.262 -6.538 15.553 1.00 54.25 205 ILE A N 1
ATOM 1695 C CA . ILE A 1 205 ? -17.747 -7.535 14.597 1.00 54.25 205 ILE A CA 1
ATOM 1696 C C . ILE A 1 205 ? -19.252 -7.312 14.413 1.00 54.25 205 ILE A C 1
ATOM 1698 O O . ILE A 1 205 ? -20.049 -7.525 15.330 1.00 54.25 205 ILE A O 1
ATOM 1702 N N . SER A 1 206 ? -19.629 -6.872 13.217 1.00 67.00 206 SER A N 1
ATOM 1703 C CA . SER A 1 206 ? -21.011 -6.620 12.847 1.00 67.00 206 SER A CA 1
ATOM 1704 C C . SER A 1 206 ? -21.805 -7.920 12.789 1.00 67.00 206 SER A C 1
ATOM 1706 O O . SER A 1 206 ? -21.296 -9.041 12.890 1.00 67.00 206 SER A O 1
ATOM 1708 N N . LYS A 1 207 ? -23.104 -7.769 12.546 1.00 76.56 207 LYS A N 1
ATOM 1709 C CA . LYS A 1 207 ? -23.996 -8.897 12.325 1.00 76.56 207 LYS A CA 1
ATOM 1710 C C . LYS A 1 207 ? -23.922 -9.510 10.924 1.00 76.56 207 LYS A C 1
ATOM 1712 O O . LYS A 1 207 ? -24.756 -10.354 10.659 1.00 76.56 207 LYS A O 1
ATOM 1717 N N . TYR A 1 208 ? -22.993 -9.141 10.038 1.00 80.50 208 TYR A N 1
ATOM 1718 C CA . TYR A 1 208 ? -22.987 -9.654 8.659 1.00 80.50 208 TYR A CA 1
ATOM 1719 C C . TYR A 1 208 ? -21.756 -10.501 8.321 1.00 80.50 208 TYR A C 1
ATOM 1721 O O . TYR A 1 208 ? -20.626 -10.066 8.527 1.00 80.50 208 TYR A O 1
ATOM 1729 N N . ALA A 1 209 ? -21.977 -11.670 7.721 1.00 85.69 209 ALA A N 1
ATOM 1730 C CA . ALA A 1 209 ? -20.969 -12.435 6.993 1.00 85.69 209 ALA A CA 1
ATOM 1731 C C . ALA A 1 209 ? -20.824 -11.866 5.572 1.00 85.69 209 ALA A C 1
ATOM 1733 O O . ALA A 1 209 ? -21.828 -11.631 4.893 1.00 85.69 209 ALA A O 1
ATOM 1734 N N . THR A 1 210 ? -19.590 -11.632 5.120 1.00 83.44 210 THR A N 1
ATOM 1735 C CA . THR A 1 210 ? -19.325 -10.931 3.856 1.00 83.44 210 THR A CA 1
ATOM 1736 C C . THR A 1 210 ? -18.736 -11.864 2.809 1.00 83.44 210 THR A C 1
ATOM 1738 O O . THR A 1 210 ? -17.786 -12.595 3.081 1.00 83.44 210 THR A O 1
ATOM 1741 N N . PHE A 1 211 ? -19.265 -11.792 1.589 1.00 87.75 211 PHE A N 1
ATOM 1742 C CA . PHE A 1 211 ? -18.755 -12.500 0.418 1.00 87.75 211 PHE A CA 1
ATOM 1743 C C . PHE A 1 211 ? -18.551 -11.523 -0.736 1.00 87.75 211 PHE A C 1
ATOM 1745 O O . PHE A 1 211 ? -19.323 -10.575 -0.876 1.00 87.75 211 PHE A O 1
ATOM 1752 N N . SER A 1 212 ? -17.565 -11.759 -1.595 1.00 83.12 212 SER A N 1
ATOM 1753 C CA . SER A 1 212 ? -17.392 -10.977 -2.824 1.00 83.12 212 SER A CA 1
ATOM 1754 C C . SER A 1 212 ? -17.181 -11.857 -4.034 1.00 83.12 212 SER A C 1
ATOM 1756 O O . SER A 1 212 ? -16.466 -12.856 -3.952 1.00 83.12 212 SER A O 1
ATOM 1758 N N . THR A 1 213 ? -17.719 -11.444 -5.179 1.00 77.25 213 THR A N 1
ATOM 1759 C CA . THR A 1 213 ? -17.276 -11.992 -6.464 1.00 77.25 213 THR A CA 1
ATOM 1760 C C . THR A 1 213 ? -15.771 -11.749 -6.640 1.00 77.25 213 THR A C 1
ATOM 1762 O O . THR A 1 213 ? -15.245 -10.762 -6.110 1.00 77.25 213 THR A O 1
ATOM 1765 N N . PRO A 1 214 ? -15.043 -12.613 -7.372 1.00 66.25 214 PRO A N 1
ATOM 1766 C CA . PRO A 1 214 ? -13.777 -12.189 -7.948 1.00 66.25 214 PRO A CA 1
ATOM 1767 C C . PRO A 1 214 ? -14.024 -10.973 -8.849 1.00 66.25 214 PRO A C 1
ATOM 1769 O O . PRO A 1 214 ? -15.163 -10.668 -9.217 1.00 66.25 214 PRO A O 1
ATOM 1772 N N . PHE A 1 215 ? -12.954 -10.262 -9.176 1.00 54.41 215 PHE A N 1
ATOM 1773 C CA . PHE A 1 215 ? -13.033 -9.149 -10.108 1.00 54.41 215 PHE A CA 1
ATOM 1774 C C . PHE A 1 215 ? -13.599 -9.646 -11.446 1.00 54.41 215 PHE A C 1
ATOM 1776 O O . PHE A 1 215 ? -13.018 -10.544 -12.058 1.00 54.41 215 PHE A O 1
ATOM 1783 N N . LEU A 1 216 ? -14.762 -9.122 -11.839 1.00 54.22 216 LEU A N 1
ATOM 1784 C CA . LEU A 1 216 ? -15.392 -9.430 -13.116 1.00 54.22 216 LEU A CA 1
ATOM 1785 C C . LEU A 1 216 ? -14.878 -8.410 -14.129 1.00 54.22 216 LEU A C 1
ATOM 1787 O O . LEU A 1 216 ? -15.270 -7.245 -14.095 1.00 54.22 216 LEU A O 1
ATOM 1791 N N . ASP A 1 217 ? -13.962 -8.863 -14.979 1.00 45.06 217 ASP A N 1
ATOM 1792 C CA . ASP A 1 217 ? -13.469 -8.112 -16.130 1.00 45.06 217 ASP A CA 1
ATOM 1793 C C . ASP A 1 217 ? -14.281 -8.542 -17.355 1.00 45.06 217 ASP A C 1
ATOM 1795 O O . ASP A 1 217 ? -13.940 -9.493 -18.061 1.00 45.06 217 ASP A O 1
ATOM 1799 N N . VAL A 1 218 ? -15.458 -7.933 -17.498 1.00 49.34 218 VAL A N 1
ATOM 1800 C CA . VAL A 1 218 ? -16.374 -8.174 -18.615 1.00 49.34 218 VAL A CA 1
ATOM 1801 C C . VAL A 1 218 ? -16.074 -7.113 -19.675 1.00 49.34 218 VAL A C 1
ATOM 1803 O O . VAL A 1 218 ? -16.195 -5.925 -19.367 1.00 49.34 218 VAL A O 1
ATOM 1806 N N . PRO A 1 219 ? -15.690 -7.494 -20.907 1.00 35.53 219 PRO A N 1
ATOM 1807 C CA . PRO A 1 219 ? -15.431 -6.529 -21.970 1.00 35.53 219 PRO A CA 1
ATOM 1808 C C . PRO A 1 219 ? -16.633 -5.601 -22.179 1.00 35.53 219 PRO A C 1
ATOM 1810 O O . PRO A 1 219 ? -17.746 -6.076 -22.382 1.00 35.53 219 PRO A O 1
ATOM 1813 N N . GLY A 1 220 ? -16.403 -4.288 -22.114 1.00 37.78 220 GLY A N 1
ATOM 1814 C CA . GLY A 1 220 ? -17.445 -3.266 -22.277 1.00 37.78 220 GLY A CA 1
ATOM 1815 C C . GLY A 1 220 ? -18.143 -2.826 -20.984 1.00 37.78 220 GLY A C 1
ATOM 1816 O O . GLY A 1 220 ? -18.804 -1.791 -20.985 1.00 37.78 220 GLY A O 1
ATOM 1817 N N . GLU A 1 221 ? -17.949 -3.520 -19.856 1.00 42.53 221 GLU A N 1
ATOM 1818 C CA . GLU A 1 221 ? -18.467 -3.080 -18.555 1.00 42.53 221 GLU A CA 1
ATOM 1819 C C . GLU A 1 221 ? -17.358 -2.481 -17.673 1.00 42.53 221 GLU A C 1
ATOM 1821 O O . GLU A 1 221 ? -16.221 -2.962 -17.669 1.00 42.53 221 GLU A O 1
ATOM 1826 N N . PRO A 1 222 ? -17.657 -1.441 -16.868 1.00 42.62 222 PRO A N 1
ATOM 1827 C CA . PRO A 1 222 ? -16.725 -0.986 -15.851 1.00 42.62 222 PRO A CA 1
ATOM 1828 C C . PRO A 1 222 ? -16.449 -2.143 -14.883 1.00 42.62 222 PRO A C 1
ATOM 1830 O O . PRO A 1 222 ? -17.400 -2.773 -14.404 1.00 42.62 222 PRO A O 1
ATOM 1833 N N . PRO A 1 223 ? -15.177 -2.405 -14.539 1.00 47.53 223 PRO A N 1
ATOM 1834 C CA . PRO A 1 223 ? -14.854 -3.562 -13.732 1.00 47.53 223 PRO A CA 1
ATOM 1835 C C . PRO A 1 223 ? -15.588 -3.517 -12.398 1.00 47.53 223 PRO A C 1
ATOM 1837 O O . PRO A 1 223 ? -15.485 -2.545 -11.639 1.00 47.53 223 PRO A O 1
ATOM 1840 N N . SER A 1 224 ? -16.376 -4.556 -12.131 1.00 62.22 224 SER A N 1
ATOM 1841 C CA . SER A 1 224 ? -17.344 -4.533 -11.043 1.00 62.22 224 SER A CA 1
ATOM 1842 C C . SER A 1 224 ? -17.127 -5.684 -10.070 1.00 62.22 224 SER A C 1
ATOM 1844 O O . SER A 1 224 ? -16.776 -6.810 -10.422 1.00 62.22 224 SER A O 1
ATOM 1846 N N . ILE A 1 225 ? -17.318 -5.368 -8.791 1.00 67.25 225 ILE A N 1
ATOM 1847 C CA . ILE A 1 225 ? -17.363 -6.346 -7.711 1.00 67.25 225 ILE A CA 1
ATOM 1848 C C . ILE A 1 225 ? -18.751 -6.290 -7.089 1.00 67.25 225 ILE A C 1
ATOM 1850 O O . ILE A 1 225 ? -19.264 -5.208 -6.786 1.00 67.25 225 ILE A O 1
ATOM 1854 N N . ARG A 1 226 ? -19.356 -7.457 -6.873 1.00 77.81 226 ARG A N 1
ATOM 1855 C CA . ARG A 1 226 ? -20.571 -7.574 -6.067 1.00 77.81 226 ARG A CA 1
ATOM 1856 C C . ARG A 1 226 ? -20.195 -8.097 -4.696 1.00 77.81 226 ARG A C 1
ATOM 1858 O O . ARG A 1 226 ? -19.603 -9.168 -4.571 1.00 77.81 226 ARG A O 1
ATOM 1865 N N . VAL A 1 227 ? -20.545 -7.327 -3.670 1.00 79.38 227 VAL A N 1
ATOM 1866 C CA . VAL A 1 227 ? -20.353 -7.704 -2.271 1.00 79.38 227 VAL A CA 1
ATOM 1867 C C . VAL A 1 227 ? -21.700 -8.091 -1.677 1.00 79.38 227 VAL A C 1
ATOM 1869 O O . VAL A 1 227 ? -22.658 -7.320 -1.729 1.00 79.38 227 VAL A O 1
ATOM 1872 N N . PHE A 1 228 ? -21.768 -9.273 -1.081 1.00 87.12 228 PHE A N 1
ATOM 1873 C CA . PHE A 1 228 ? -22.939 -9.797 -0.393 1.00 87.12 228 PHE A CA 1
ATOM 1874 C C . PHE A 1 228 ? -22.699 -9.752 1.112 1.00 87.12 228 PHE A C 1
ATOM 1876 O O . PHE A 1 228 ? -21.754 -10.363 1.608 1.00 87.12 228 PHE A O 1
ATOM 1883 N N . ARG A 1 229 ? -23.549 -9.024 1.838 1.00 86.19 229 ARG A N 1
ATOM 1884 C CA . ARG A 1 229 ? -23.573 -8.988 3.305 1.00 86.19 229 ARG A CA 1
ATOM 1885 C C . ARG A 1 229 ? -24.788 -9.769 3.779 1.00 86.19 229 ARG A C 1
ATOM 1887 O O . ARG A 1 229 ? -25.911 -9.300 3.624 1.00 86.19 229 ARG A O 1
ATOM 1894 N N . VAL A 1 230 ? -24.559 -10.948 4.335 1.00 89.06 230 VAL A N 1
ATOM 1895 C CA . VAL A 1 230 ? -25.621 -11.847 4.798 1.00 89.06 230 VAL A CA 1
ATOM 1896 C C . VAL A 1 230 ? -25.691 -11.786 6.313 1.00 89.06 230 VAL A C 1
ATOM 1898 O O . VAL A 1 230 ? -24.657 -11.907 6.967 1.00 89.06 230 VAL A O 1
ATOM 1901 N N . ASP A 1 231 ? -26.876 -11.577 6.887 1.00 86.31 231 ASP A N 1
ATOM 1902 C CA . ASP A 1 231 ? -27.023 -11.544 8.345 1.00 86.31 231 ASP A CA 1
ATOM 1903 C C . ASP A 1 231 ? -26.530 -12.865 8.958 1.00 86.31 231 ASP A C 1
ATOM 1905 O O . ASP A 1 231 ? -26.848 -13.958 8.487 1.00 86.31 231 ASP A O 1
ATOM 1909 N N . LYS A 1 232 ? -25.742 -12.775 10.027 1.00 85.69 232 LYS A N 1
ATOM 1910 C CA . LYS A 1 232 ? -25.161 -13.909 10.749 1.00 85.69 232 LYS A CA 1
ATOM 1911 C C . LYS A 1 232 ? -26.226 -14.828 11.320 1.00 85.69 232 LYS A C 1
ATOM 1913 O O . LYS A 1 232 ? -25.951 -15.994 11.590 1.00 85.69 232 LYS A O 1
ATOM 1918 N N . ASN A 1 233 ? -27.429 -14.294 11.527 1.00 85.00 233 ASN A N 1
ATOM 1919 C CA . ASN A 1 233 ? -28.554 -15.060 12.013 1.00 85.00 233 ASN A CA 1
ATOM 1920 C C . ASN A 1 233 ? -29.299 -15.815 10.913 1.00 85.00 233 ASN A C 1
ATOM 1922 O O . ASN A 1 233 ? -30.136 -16.653 11.250 1.00 85.00 233 ASN A O 1
ATOM 1926 N N . HIS A 1 234 ? -28.990 -15.566 9.637 1.00 90.25 234 HIS A N 1
ATOM 1927 C CA . HIS A 1 234 ? -29.550 -16.333 8.535 1.00 90.25 234 HIS A CA 1
ATOM 1928 C C . HIS A 1 234 ? -29.246 -17.831 8.735 1.00 90.25 234 HIS A C 1
ATOM 1930 O O . HIS A 1 234 ? -28.087 -18.171 9.008 1.00 90.25 234 HIS A O 1
ATOM 1936 N N . PRO A 1 235 ? -30.226 -18.743 8.574 1.00 87.00 235 PRO A N 1
ATOM 1937 C CA . PRO A 1 235 ? -30.052 -20.170 8.864 1.00 87.00 235 PRO A CA 1
ATOM 1938 C C . PRO A 1 235 ? -28.821 -20.777 8.190 1.00 87.00 235 PRO A C 1
ATOM 1940 O O . PRO A 1 235 ? -28.041 -21.478 8.830 1.00 87.00 235 PRO A O 1
ATOM 1943 N N . ARG A 1 236 ? -28.585 -20.410 6.923 1.00 88.38 236 ARG A N 1
ATOM 1944 C CA . ARG A 1 236 ? -27.422 -20.890 6.170 1.00 88.38 236 ARG A CA 1
ATOM 1945 C C . ARG A 1 236 ? -26.082 -20.406 6.731 1.00 88.38 236 ARG A C 1
ATOM 1947 O O . ARG A 1 236 ? -25.107 -21.145 6.691 1.00 88.38 236 ARG A O 1
ATOM 1954 N N . ILE A 1 237 ? -26.015 -19.177 7.244 1.00 88.69 237 ILE A N 1
ATOM 1955 C CA . ILE A 1 237 ? -24.785 -18.664 7.860 1.00 88.69 237 ILE A CA 1
ATOM 1956 C C . ILE A 1 237 ? -24.565 -19.330 9.214 1.00 88.69 237 ILE A C 1
ATOM 1958 O O . ILE A 1 237 ? -23.451 -19.762 9.491 1.00 88.69 237 ILE A O 1
ATOM 1962 N N . LYS A 1 238 ? -25.625 -19.494 10.019 1.00 86.81 238 LYS A N 1
ATOM 1963 C CA . LYS A 1 238 ? -25.548 -20.242 11.280 1.00 86.81 238 LYS A CA 1
ATOM 1964 C C . LYS A 1 238 ? -25.024 -21.658 11.063 1.00 86.81 238 LYS A C 1
ATOM 1966 O O . LYS A 1 238 ? -24.131 -22.054 11.794 1.00 86.81 238 LYS A O 1
ATOM 1971 N N . GLU A 1 239 ? -25.520 -22.372 10.054 1.00 85.88 239 GLU A N 1
ATOM 1972 C CA . GLU A 1 239 ? -25.046 -23.713 9.679 1.00 85.88 239 GLU A CA 1
ATOM 1973 C C . GLU A 1 239 ? -23.555 -23.715 9.305 1.00 85.88 239 GLU A C 1
ATOM 1975 O O . GLU A 1 239 ? -22.763 -24.460 9.876 1.00 85.88 239 GLU A O 1
ATOM 1980 N N . LEU A 1 240 ? -23.137 -22.822 8.400 1.00 84.44 240 LEU A N 1
ATOM 1981 C CA . LEU A 1 240 ? -21.737 -22.724 7.968 1.00 84.44 240 LEU A CA 1
ATOM 1982 C C . LEU A 1 240 ? -20.771 -22.310 9.099 1.00 84.44 240 LEU A C 1
ATOM 1984 O O . LEU A 1 240 ? -19.566 -22.558 8.992 1.00 84.44 240 LEU A O 1
ATOM 1988 N N . LEU A 1 241 ? -21.286 -21.666 10.153 1.00 77.06 241 LEU A N 1
ATOM 1989 C CA . LEU A 1 241 ? -20.547 -21.299 11.364 1.00 77.06 241 LEU A CA 1
ATOM 1990 C C . LEU A 1 241 ? -20.584 -22.392 12.450 1.00 77.06 241 LEU A C 1
ATOM 1992 O O . LEU A 1 241 ? -19.610 -22.524 13.190 1.00 77.06 241 LEU A O 1
ATOM 1996 N N . SER A 1 242 ? -21.685 -23.143 12.576 1.00 71.00 242 SER A N 1
ATOM 1997 C CA . SER A 1 242 ? -21.915 -24.127 13.647 1.00 71.00 242 SER A CA 1
ATOM 1998 C C . SER A 1 242 ? -21.348 -25.510 13.346 1.00 71.00 242 SER A C 1
ATOM 2000 O O . SER A 1 242 ? -21.063 -26.261 14.280 1.00 71.00 242 SER A O 1
ATOM 2002 N N . GLU A 1 243 ? -21.144 -25.852 12.072 1.00 58.72 243 GLU A N 1
ATOM 2003 C CA . GLU A 1 243 ? -20.423 -27.061 11.684 1.00 58.72 243 GLU A CA 1
ATOM 2004 C C . GLU A 1 243 ? -18.953 -26.943 12.117 1.00 58.72 243 GLU A C 1
ATOM 2006 O O . GLU A 1 243 ? -18.087 -26.413 11.412 1.00 58.72 243 GLU A O 1
ATOM 2011 N N . GLY A 1 244 ? -18.686 -27.407 13.341 1.00 51.09 244 GLY A N 1
ATOM 2012 C CA . GLY A 1 244 ? -17.378 -27.385 13.977 1.00 51.09 244 GLY A CA 1
ATOM 2013 C C . GLY A 1 244 ? -16.301 -27.930 13.041 1.00 51.09 244 GLY A C 1
ATOM 2014 O O . GLY A 1 244 ? -16.366 -29.090 12.637 1.00 51.09 244 GLY A O 1
ATOM 2015 N N . LYS A 1 245 ? -15.304 -27.070 12.760 1.00 48.06 245 LYS A N 1
ATOM 2016 C CA . LYS A 1 245 ? -14.131 -27.208 11.858 1.00 48.06 245 LYS A CA 1
ATOM 2017 C C . LYS A 1 245 ? -14.142 -26.345 10.577 1.00 48.06 245 LYS A C 1
ATOM 2019 O O . LYS A 1 245 ? -13.602 -26.746 9.551 1.00 48.06 245 LYS A O 1
ATOM 2024 N N . GLY A 1 246 ? -14.599 -25.093 10.654 1.00 53.38 246 GLY A N 1
ATOM 2025 C CA . GLY A 1 246 ? -14.050 -24.017 9.811 1.00 53.38 246 GLY A CA 1
ATOM 2026 C C . GLY A 1 246 ? -14.358 -24.112 8.314 1.00 53.38 246 GLY A C 1
ATOM 2027 O O . GLY A 1 246 ? -13.439 -24.059 7.490 1.00 53.38 246 GLY A O 1
ATOM 2028 N N . LYS A 1 247 ? -15.641 -24.220 7.949 1.00 63.16 247 LYS A N 1
ATOM 2029 C CA . LYS A 1 247 ? -16.070 -24.074 6.551 1.00 63.16 247 LYS A CA 1
ATOM 2030 C C . LYS A 1 247 ? -16.098 -22.618 6.095 1.00 63.16 247 LYS A C 1
ATOM 2032 O O . LYS A 1 247 ? -15.647 -22.347 4.993 1.00 63.16 247 LYS A O 1
ATOM 2037 N N . LEU A 1 248 ? -16.516 -21.666 6.927 1.00 71.12 248 LEU A N 1
ATOM 2038 C CA . LEU A 1 248 ? -16.319 -20.239 6.643 1.00 71.12 248 LEU A CA 1
ATOM 2039 C C . LEU A 1 248 ? -14.897 -19.812 7.028 1.00 71.12 248 LEU A C 1
ATOM 2041 O O . LEU A 1 248 ? -14.645 -19.351 8.137 1.00 71.12 248 LEU A O 1
ATOM 2045 N N . LYS A 1 249 ? -13.958 -20.003 6.097 1.00 76.75 249 LYS A N 1
ATOM 2046 C CA . LYS A 1 249 ? -12.584 -19.486 6.170 1.00 76.75 249 LYS A CA 1
ATOM 2047 C C . LYS A 1 249 ? -12.383 -18.419 5.113 1.00 76.75 249 LYS A C 1
ATOM 2049 O O . LYS A 1 249 ? -12.916 -18.537 4.009 1.00 76.75 249 LYS A O 1
ATOM 2054 N N . GLU A 1 250 ? -11.642 -17.380 5.463 1.00 74.62 250 GLU A N 1
ATOM 2055 C CA . GLU A 1 250 ? -11.329 -16.301 4.534 1.00 74.62 250 GLU A CA 1
ATOM 2056 C C . GLU A 1 250 ? -10.659 -16.850 3.263 1.00 74.62 250 GLU A C 1
ATOM 2058 O O . GLU A 1 250 ? -9.871 -17.797 3.314 1.00 74.62 250 GLU A O 1
ATOM 2063 N N . GLY A 1 251 ? -11.055 -16.320 2.107 1.00 68.38 251 GLY A N 1
ATOM 2064 C CA . GLY A 1 251 ? -10.605 -16.775 0.791 1.00 68.38 251 GLY A CA 1
ATOM 2065 C C . GLY A 1 251 ? -11.275 -18.057 0.283 1.00 68.38 251 GLY A C 1
ATOM 2066 O O . GLY A 1 251 ? -11.109 -18.402 -0.890 1.00 68.38 251 GLY A O 1
ATOM 2067 N N . LYS A 1 252 ? -12.064 -18.761 1.108 1.00 80.62 252 LYS A N 1
ATOM 2068 C CA . LYS A 1 252 ? -12.771 -19.969 0.668 1.00 80.62 252 LYS A CA 1
ATOM 2069 C C . LYS A 1 252 ? -13.888 -19.620 -0.314 1.00 80.62 252 LYS A C 1
ATOM 2071 O O . LYS A 1 252 ? -14.596 -18.627 -0.134 1.00 80.62 252 LYS A O 1
ATOM 2076 N N . LYS A 1 253 ? -14.027 -20.436 -1.360 1.00 84.44 253 LYS A N 1
ATOM 2077 C CA . LYS A 1 253 ? -14.922 -20.186 -2.492 1.00 84.44 253 LYS A CA 1
ATOM 2078 C C . LYS A 1 253 ? -16.301 -20.797 -2.269 1.00 84.44 253 LYS A C 1
ATOM 2080 O O . LYS A 1 253 ? -16.443 -21.901 -1.750 1.00 84.44 253 LYS A O 1
ATOM 2085 N N . PHE A 1 254 ? -17.313 -20.060 -2.698 1.00 88.75 254 PHE A N 1
ATOM 2086 C CA . PHE A 1 254 ? -18.714 -20.431 -2.624 1.00 88.75 254 PHE A CA 1
ATOM 2087 C C . PHE A 1 254 ? -19.435 -20.012 -3.904 1.00 88.75 254 PHE A C 1
ATOM 2089 O O . PHE A 1 254 ? -18.956 -19.189 -4.681 1.00 88.75 254 PHE A O 1
ATOM 2096 N N . THR A 1 255 ? -20.623 -20.560 -4.097 1.00 88.50 255 THR A N 1
ATOM 2097 C CA . THR A 1 255 ? -21.626 -20.054 -5.018 1.00 88.50 255 THR A CA 1
ATOM 2098 C C . THR A 1 255 ? -22.764 -19.459 -4.196 1.00 88.50 255 THR A C 1
ATOM 2100 O O . THR A 1 255 ? -23.322 -20.150 -3.341 1.00 88.50 255 THR A O 1
ATOM 2103 N N . ILE A 1 256 ? -23.109 -18.197 -4.450 1.00 89.81 256 ILE A N 1
ATOM 2104 C CA . ILE A 1 256 ? -24.301 -17.537 -3.907 1.00 89.81 256 ILE A CA 1
ATOM 2105 C C . ILE A 1 256 ? -25.368 -17.535 -4.991 1.00 89.81 256 ILE A C 1
ATOM 2107 O O . ILE A 1 256 ? -25.166 -16.964 -6.061 1.00 89.81 256 ILE A O 1
ATOM 2111 N N . ARG A 1 257 ? -26.519 -18.142 -4.704 1.00 88.25 257 ARG A N 1
ATOM 2112 C CA . ARG A 1 257 ? -27.728 -18.008 -5.514 1.00 88.25 257 ARG A CA 1
ATOM 2113 C C . ARG A 1 257 ? -28.744 -17.161 -4.757 1.00 88.25 257 ARG A C 1
ATOM 2115 O O . ARG A 1 257 ? -29.026 -17.437 -3.595 1.00 88.25 257 ARG A O 1
ATOM 2122 N N . TYR A 1 258 ? -29.267 -16.128 -5.408 1.00 85.81 258 TYR A N 1
ATOM 2123 C CA . TYR A 1 258 ? -30.142 -15.132 -4.791 1.00 85.81 258 TYR A CA 1
ATOM 2124 C C . TYR A 1 258 ? -31.137 -14.568 -5.812 1.00 85.81 258 TYR A C 1
ATOM 2126 O O . TYR A 1 258 ? -30.790 -14.373 -6.975 1.00 85.81 258 TYR A O 1
ATOM 2134 N N . GLY A 1 259 ? -32.371 -14.295 -5.390 1.00 79.50 259 GLY A N 1
ATOM 2135 C CA . GLY A 1 259 ? -33.344 -13.536 -6.182 1.00 79.50 259 GLY A CA 1
ATOM 2136 C C . GLY A 1 259 ? -33.568 -12.158 -5.564 1.00 79.50 259 GLY A C 1
ATOM 2137 O O . GLY A 1 259 ? -32.947 -11.175 -5.982 1.00 79.50 259 GLY A O 1
ATOM 2138 N N . LYS A 1 260 ? -34.402 -12.077 -4.524 1.00 79.94 260 LYS A N 1
ATOM 2139 C CA . LYS A 1 260 ? -34.656 -10.836 -3.776 1.00 79.94 260 LYS A CA 1
ATOM 2140 C C . LYS A 1 260 ? -33.438 -10.397 -2.949 1.00 79.94 260 LYS A C 1
ATOM 2142 O O . LYS A 1 260 ? -32.898 -11.160 -2.154 1.00 79.94 260 LYS A O 1
ATOM 2147 N N . VAL A 1 261 ? -33.055 -9.126 -3.088 1.00 81.56 261 VAL A N 1
ATOM 2148 C CA . VAL A 1 261 ? -32.062 -8.448 -2.234 1.00 81.56 261 VAL A CA 1
ATOM 2149 C C . VAL A 1 261 ? -32.797 -7.496 -1.294 1.00 81.56 261 VAL A C 1
ATOM 2151 O O . VAL A 1 261 ? -33.555 -6.651 -1.767 1.00 81.56 261 VAL A O 1
ATOM 2154 N N . ASP A 1 262 ? -32.574 -7.611 0.016 1.00 77.56 262 ASP A N 1
ATOM 2155 C CA . ASP A 1 262 ? -33.334 -6.858 1.026 1.00 77.56 262 ASP A CA 1
ATOM 2156 C C . ASP A 1 262 ? -32.940 -5.382 1.092 1.00 77.56 262 ASP A C 1
ATOM 2158 O O . ASP A 1 262 ? -33.784 -4.517 1.318 1.00 77.56 262 ASP A O 1
ATOM 2162 N N . LYS A 1 263 ? -31.659 -5.074 0.866 1.00 75.94 263 LYS A N 1
ATOM 2163 C CA . LYS A 1 263 ? -31.181 -3.696 0.719 1.00 75.94 263 LYS A CA 1
ATOM 2164 C C . LYS A 1 263 ? -29.991 -3.640 -0.230 1.00 75.94 263 LYS A C 1
ATOM 2166 O O . LYS A 1 263 ? -29.057 -4.430 -0.109 1.00 75.94 263 LYS A O 1
ATOM 2171 N N . LYS A 1 264 ? -30.002 -2.677 -1.150 1.00 70.69 264 LYS A N 1
ATOM 2172 C CA . LYS A 1 264 ? -28.851 -2.349 -2.001 1.00 70.69 264 LYS A CA 1
ATOM 2173 C C . LYS A 1 264 ? -28.204 -1.051 -1.533 1.00 70.69 264 LYS A C 1
ATOM 2175 O O . LYS A 1 264 ? -28.893 -0.177 -1.010 1.00 70.69 264 LYS A O 1
ATOM 2180 N N . SER A 1 265 ? -26.891 -0.917 -1.701 1.00 59.41 265 SER A N 1
ATOM 2181 C CA . SER A 1 265 ? -26.260 0.403 -1.581 1.00 59.41 265 SER A CA 1
ATOM 2182 C C . SER A 1 265 ? -26.631 1.291 -2.769 1.00 59.41 265 SER A C 1
ATOM 2184 O O . SER A 1 265 ? -26.939 0.784 -3.845 1.00 59.41 265 SER A O 1
ATOM 2186 N N . GLU A 1 266 ? -26.542 2.612 -2.595 1.00 40.44 266 GLU A N 1
ATOM 2187 C CA . GLU A 1 266 ? -26.847 3.609 -3.639 1.00 40.44 266 GLU A CA 1
ATOM 2188 C C . GLU A 1 266 ? -26.062 3.391 -4.943 1.00 40.44 266 GLU A C 1
ATOM 2190 O O . GLU A 1 266 ? -26.543 3.719 -6.018 1.00 40.44 266 GLU A O 1
ATOM 2195 N N . LYS A 1 267 ? -24.873 2.776 -4.863 1.00 49.78 267 LYS A N 1
ATOM 2196 C CA . LYS A 1 267 ? -24.032 2.428 -6.023 1.00 49.78 267 LYS A CA 1
ATOM 2197 C C . LYS A 1 267 ? -24.164 0.966 -6.480 1.00 49.78 267 LYS A C 1
ATOM 2199 O O . LYS A 1 267 ? -23.361 0.512 -7.282 1.00 49.78 267 LYS A O 1
ATOM 2204 N N . GLY A 1 268 ? -25.097 0.189 -5.923 1.00 55.66 268 GLY A N 1
ATOM 2205 C CA . GLY A 1 268 ? -25.359 -1.212 -6.302 1.00 55.66 268 GLY A CA 1
ATOM 2206 C C . GLY A 1 268 ? -24.281 -2.239 -5.914 1.00 55.66 268 GLY A C 1
ATOM 2207 O O . GLY A 1 268 ? -24.444 -3.425 -6.189 1.00 55.66 268 GLY A O 1
ATOM 2208 N N . ILE A 1 269 ? -23.201 -1.805 -5.256 1.00 61.94 269 ILE A N 1
ATOM 2209 C CA . ILE A 1 269 ? -22.035 -2.636 -4.902 1.00 61.94 269 ILE A CA 1
ATOM 2210 C C . ILE A 1 269 ? -22.356 -3.623 -3.771 1.00 61.94 269 ILE A C 1
ATOM 2212 O O . ILE A 1 269 ? -21.870 -4.754 -3.779 1.00 61.94 269 ILE A O 1
ATOM 2216 N N . PHE A 1 270 ? -23.159 -3.200 -2.789 1.00 68.69 270 PHE A N 1
ATOM 2217 C CA . PHE A 1 270 ? -23.537 -4.038 -1.655 1.00 68.69 270 PHE A CA 1
ATOM 2218 C C . PHE A 1 270 ? -24.948 -4.573 -1.841 1.00 68.69 270 PHE A C 1
ATOM 2220 O O . PHE A 1 270 ? -25.890 -3.795 -1.988 1.00 68.69 270 PHE A O 1
ATOM 2227 N N . ASN A 1 271 ? -25.082 -5.889 -1.754 1.00 81.62 271 ASN A N 1
ATOM 2228 C CA . ASN A 1 271 ? -26.347 -6.590 -1.622 1.00 81.62 271 ASN A CA 1
ATOM 2229 C C . ASN A 1 271 ? -26.437 -7.099 -0.182 1.00 81.62 271 ASN A C 1
ATOM 2231 O O . ASN A 1 271 ? -25.653 -7.953 0.232 1.00 81.62 271 ASN A O 1
ATOM 2235 N N . VAL A 1 272 ? -27.351 -6.533 0.598 1.00 80.88 272 VAL A N 1
ATOM 2236 C CA . VAL A 1 272 ? -27.620 -6.966 1.969 1.00 80.88 272 VAL A CA 1
ATOM 2237 C C . VAL A 1 272 ? -28.786 -7.942 1.943 1.00 80.88 272 VAL A C 1
ATOM 2239 O O . VAL A 1 272 ? -29.830 -7.650 1.356 1.00 80.88 272 VAL A O 1
ATOM 2242 N N . LEU A 1 273 ? -28.579 -9.091 2.574 1.00 86.69 273 LEU A N 1
ATOM 2243 C CA . LEU A 1 273 ? -29.526 -10.192 2.679 1.00 86.69 273 LEU A CA 1
ATOM 2244 C C . LEU A 1 273 ? -29.770 -10.433 4.170 1.00 86.69 273 LEU A C 1
ATOM 2246 O O . LEU A 1 273 ? -28.829 -10.720 4.916 1.00 86.69 273 LEU A O 1
ATOM 2250 N N . ASN A 1 274 ? -31.003 -10.225 4.623 1.00 82.88 274 ASN A N 1
ATOM 2251 C CA . ASN A 1 274 ? -31.349 -10.358 6.037 1.00 82.88 274 ASN A CA 1
ATOM 2252 C C . ASN A 1 274 ? -31.556 -11.830 6.432 1.00 82.88 274 ASN A C 1
ATOM 2254 O O . ASN A 1 274 ? -31.496 -12.741 5.608 1.00 82.88 274 ASN A O 1
ATOM 2258 N N . GLU A 1 275 ? -31.802 -12.062 7.714 1.00 83.12 275 GLU A N 1
ATOM 2259 C CA . GLU A 1 275 ? -32.002 -13.384 8.301 1.00 83.12 275 GLU A CA 1
ATOM 2260 C C . GLU A 1 275 ? -33.217 -14.152 7.753 1.00 83.12 275 GLU A C 1
ATOM 2262 O O . GLU A 1 275 ? -33.248 -15.376 7.857 1.00 83.12 275 GLU A O 1
ATOM 2267 N N . ASN A 1 276 ? -34.175 -13.452 7.138 1.00 81.44 276 ASN A N 1
ATOM 2268 C CA . ASN A 1 276 ? -35.431 -13.995 6.618 1.00 81.44 276 ASN A CA 1
ATOM 2269 C C . ASN A 1 276 ? -35.414 -14.201 5.094 1.00 81.44 276 ASN A C 1
ATOM 2271 O O . ASN A 1 276 ? -36.456 -14.493 4.503 1.00 81.44 276 ASN A O 1
ATOM 2275 N N . ASN A 1 277 ? -34.265 -14.024 4.436 1.00 80.88 277 ASN A N 1
ATOM 2276 C CA . ASN A 1 277 ? -34.161 -14.147 2.987 1.00 80.88 277 ASN A CA 1
ATOM 2277 C C . ASN A 1 277 ? -34.285 -15.615 2.533 1.00 80.88 277 ASN A C 1
ATOM 2279 O O . ASN A 1 277 ? -33.305 -16.346 2.432 1.00 80.88 277 ASN A O 1
ATOM 2283 N N . SER A 1 278 ? -35.510 -16.049 2.233 1.00 79.19 278 SER A N 1
ATOM 2284 C CA . SER A 1 278 ? -35.838 -17.443 1.892 1.00 79.19 278 SER A CA 1
ATOM 2285 C C . SER A 1 278 ? -35.310 -17.913 0.533 1.00 79.19 278 SER A C 1
ATOM 2287 O O . SER A 1 278 ? -35.326 -19.108 0.240 1.00 79.19 278 SER A O 1
ATOM 2289 N N . GLU A 1 279 ? -34.843 -16.995 -0.314 1.00 81.62 279 GLU A N 1
ATOM 2290 C CA . GLU A 1 279 ? -34.345 -17.316 -1.651 1.00 81.62 279 GLU A CA 1
ATOM 2291 C C . GLU A 1 279 ? -32.830 -17.542 -1.696 1.00 81.62 279 GLU A C 1
ATOM 2293 O O . GLU A 1 279 ? -32.337 -18.026 -2.722 1.00 81.62 279 GLU A O 1
ATOM 2298 N N . LEU A 1 280 ? -32.122 -17.211 -0.609 1.00 86.06 280 LEU A N 1
ATOM 2299 C CA . LEU A 1 280 ? -30.671 -17.283 -0.497 1.00 86.06 280 LEU A CA 1
ATOM 2300 C C . LEU A 1 280 ? -30.172 -18.721 -0.326 1.00 86.06 280 LEU A C 1
ATOM 2302 O O . LEU A 1 280 ? -30.420 -19.387 0.679 1.00 86.06 280 LEU A O 1
ATOM 2306 N N . GLU A 1 281 ? -29.341 -19.155 -1.267 1.00 88.44 281 GLU A N 1
ATOM 2307 C CA . GLU A 1 281 ? -28.582 -20.400 -1.183 1.00 88.44 281 GLU A CA 1
ATOM 2308 C C . GLU A 1 281 ? -27.081 -20.084 -1.247 1.00 88.44 281 GLU A C 1
ATOM 2310 O O . GLU A 1 281 ? -26.629 -19.364 -2.137 1.00 88.44 281 GLU A O 1
ATOM 2315 N N . ILE A 1 282 ? -26.289 -20.648 -0.330 1.00 89.50 282 ILE A N 1
ATOM 2316 C CA . ILE A 1 282 ? -24.821 -20.519 -0.334 1.00 89.50 282 ILE A CA 1
ATOM 2317 C C . ILE A 1 282 ? -24.211 -21.914 -0.335 1.00 89.50 282 ILE A C 1
ATOM 2319 O O . ILE A 1 282 ? -24.367 -22.652 0.635 1.00 89.50 282 ILE A O 1
ATOM 2323 N N . LYS A 1 283 ? -23.512 -22.302 -1.397 1.00 86.94 283 LYS A N 1
ATOM 2324 C CA . LYS A 1 283 ? -22.903 -23.636 -1.518 1.00 86.94 283 LYS A CA 1
ATOM 2325 C C . LYS A 1 283 ? -21.395 -23.512 -1.637 1.00 86.94 283 LYS A C 1
ATOM 2327 O O . LYS A 1 283 ? -20.919 -22.638 -2.346 1.00 86.94 283 LYS A O 1
ATOM 2332 N N . GLU A 1 284 ? -20.657 -24.345 -0.919 1.00 84.44 284 GLU A N 1
ATOM 2333 C CA . GLU A 1 284 ? -19.204 -24.442 -1.087 1.00 84.44 284 GLU A CA 1
ATOM 2334 C C . GLU A 1 284 ? -18.884 -24.932 -2.510 1.00 84.44 284 GLU A C 1
ATOM 2336 O O . GLU A 1 284 ? -19.657 -25.720 -3.062 1.00 84.44 284 GLU A O 1
ATOM 2341 N N . VAL A 1 285 ? -17.807 -24.406 -3.107 1.00 76.69 285 VAL A N 1
ATOM 2342 C CA . VAL A 1 285 ? -17.317 -24.773 -4.452 1.00 76.69 285 VAL A CA 1
ATOM 2343 C C . VAL A 1 285 ? -16.058 -25.607 -4.334 1.00 76.69 285 VAL A C 1
ATOM 2345 O O . VAL A 1 285 ? -15.172 -25.189 -3.554 1.00 76.69 285 VAL A O 1
#

Foldseek 3Di:
DAALDADDFPDDLCLACVPANSVRSCCLVVPQLVCLSVQLCVLCPPHCLCVVQRYLLSCLQPLVVDDPVSSVSSCVSSLSNVQSSVVRVPDDGDDDPVVVVVVVVPPDPVVQVVCCVLQVGPVSVVVVVVVLVVVDDDDDTDRSNDDPVVVVVPVSVRDPPCDDDDPDDPDDDDDDDDDDDDDPDDWDKAKWWWAAFDADPVRHRDQWTKIKGDFDPDPPDDTAMAMETEGCLAPVNVVCVVPPDPNRDGRFIKMWTADDFPDADPVRRYGYHYNPRPRIDIGGD

Radius of gyration: 24.13 Å; chains: 1; bounding box: 63×52×54 Å

InterPro domains:
  IPR019831 Manganese/iron superoxide dismutase, N-terminal [PF00081] (4-91)
  IPR036314 Manganese/iron superoxide dismutase, C-terminal domain superfamily [SSF54719] (105-157)
  IPR036324 Manganese/iron superoxide dismutase, N-terminal domain superfamily [G3DSA:1.10.287.990] (22-92)
  IPR036324 Manganese/iron superoxide dismutase, N-terminal domain superfamily [SSF46609] (4-91)